Protein AF-A0A0C3HL83-F1 (afdb_monomer_lite)

Organism: Oidiodendron maius (strain Zn) (NCBI:txid913774)

Radius of gyration: 46.89 Å; chains: 1; bounding box: 113×78×142 Å

Secondary structure (DSSP, 8-state):
--------------------------------------------------------------GGGTS-HHHHHHHHHHTTS-----------------------GGGTHHHHGGGS----HHHHHHHHHHHHHHHHHHHHHHHHHHHHHHHHHHT--SHHHHTHHHHHHHHTSGGGGGGS--GGGTS-SS-HHHHHHHHHHHHHHHHHT----HHHHHHHHHHHHHHHHHTT-HHHHHHHHHHHHHHHHHHHHHHHHHHHHHHHHHHHHHHHHHHHHHHHHHHHHHHHHHHHHHHHHHHHHHHHHHHHHTS----------------SSHHHHHHHS-HHHHHHHHHHHHHHHHHHHHHHT--

Foldseek 3Di:
DDDDDDDDDDDDDDDDDDDDDDDDDDDDDDDDDDDDDDDDDDDDDDDDDDDDDDDPPPPPPPVVPLPDPVLVVVVVVVPPPDDDDDDDDDDDDDDDDDDDDDDDPPPVVLLVLQQPFFDDLVLLLSLLVVLQQVLLQLLVVLCVVQPVVVCVVQVPPHSVSCRLVVVLVPCVDPVNVVSQFDLVPDDPPDDSNVLSVLLVVSVVCNVVSDGHTLSSSLVNLVSSLSVCVSSVNPVRNVSSVVSNVSSSVSRVVVVVVVVVVVVVVVVVVVVVVVVVVVVVVVVVVVVVVVVCVVCVVVVVVVVVVVVVVVPDPPDDDDDDDDDDDDPPPVVVVVCVPPVVVVVVVVVVVVVVVVVVVVVVVVD

Sequence (363 aa):
MSSVQEGPTKKDRSHMNPVNGENSKISAAHSGKKRANSRSGNSAGTSADASGASLLGKKEENLDQVVPSVCRKIINTDRRNGTSENQSLVSGTDKHSNEKSTSDPIKDVRCSALSGIRLPSKVQHIILVALQRRLEQAAFEYSQKNAFWNLDKKGWSCAEEVEWNEWLKHVLKPENKHLIPDVSRNIGSLSARDLLKQALDIRHDAVHRYYASGHDVISLMRVARDIFVAFDDSKGALIAHKYIAISLEIAAATERNNEEIYTQQTLAERESKIAIETTCLSIRARLGNRLQSQLEPLLYLTANIESEALLEPVSSPFPQKQSTSSTAQKTAELLIQQPLVALLLAHLVIIIGMLYALQCINT

pLDDT: mean 70.98, std 24.48, range [29.27, 98.19]

Structure (mmCIF, N/CA/C/O backbone):
data_AF-A0A0C3HL83-F1
#
_entry.id   AF-A0A0C3HL83-F1
#
loop_
_atom_site.group_PDB
_atom_site.id
_atom_site.type_symbol
_atom_site.label_atom_id
_atom_site.label_alt_id
_atom_site.label_comp_id
_atom_site.label_asym_id
_atom_site.label_entity_id
_atom_site.label_seq_id
_atom_site.pdbx_PDB_ins_code
_atom_site.Cartn_x
_atom_site.Cartn_y
_atom_site.Cartn_z
_atom_site.occupancy
_atom_site.B_iso_or_equiv
_atom_site.auth_seq_id
_atom_site.auth_comp_id
_atom_site.auth_asym_id
_atom_site.auth_atom_id
_atom_site.pdbx_PDB_model_num
ATOM 1 N N . MET A 1 1 ? 6.396 53.474 52.927 1.00 42.16 1 MET A N 1
ATOM 2 C CA . MET A 1 1 ? 7.252 52.811 51.919 1.00 42.16 1 MET A CA 1
ATOM 3 C C . MET A 1 1 ? 6.539 51.532 51.490 1.00 42.16 1 MET A C 1
ATOM 5 O O . MET A 1 1 ? 6.231 50.754 52.378 1.00 42.16 1 MET A O 1
ATOM 9 N N . SER A 1 2 ? 6.178 51.267 50.235 1.00 39.56 2 SER A N 1
ATOM 10 C CA . SER A 1 2 ? 5.951 52.181 49.108 1.00 39.56 2 SER A CA 1
ATOM 11 C C . SER A 1 2 ? 4.861 51.608 48.191 1.00 39.56 2 SER A C 1
ATOM 13 O O . SER A 1 2 ? 4.888 50.431 47.857 1.00 39.56 2 SER A O 1
ATOM 15 N N . SER A 1 3 ? 3.927 52.493 47.849 1.00 45.69 3 SER A N 1
ATOM 16 C CA . SER A 1 3 ? 3.117 52.648 46.635 1.00 45.69 3 SER A CA 1
ATOM 17 C C . SER A 1 3 ? 2.814 51.497 45.667 1.00 45.69 3 SER A C 1
ATOM 19 O O . SER A 1 3 ? 3.676 50.951 44.987 1.00 45.69 3 SER A O 1
ATOM 21 N N . VAL A 1 4 ? 1.500 51.356 45.480 1.00 52.25 4 VAL A N 1
ATOM 22 C CA . VAL A 1 4 ? 0.765 51.095 44.229 1.00 52.25 4 VAL A CA 1
ATOM 23 C C . VAL A 1 4 ? 1.284 51.900 43.028 1.00 52.25 4 VAL A C 1
ATOM 25 O O . VAL A 1 4 ? 1.578 53.077 43.193 1.00 52.25 4 VAL A O 1
ATOM 28 N N . GLN A 1 5 ? 1.263 51.284 41.839 1.00 44.19 5 GLN A N 1
ATOM 29 C CA . GLN A 1 5 ? 0.953 51.820 40.489 1.00 44.19 5 GLN A CA 1
ATOM 30 C C . GLN A 1 5 ? 1.092 50.632 39.500 1.00 44.19 5 GLN A C 1
ATOM 32 O O . GLN A 1 5 ? 1.834 49.703 39.800 1.00 44.19 5 GLN A O 1
ATOM 37 N N . GLU A 1 6 ? 0.510 50.510 38.306 1.00 43.69 6 GLU A N 1
ATOM 38 C CA . GLU A 1 6 ? -0.636 51.040 37.546 1.00 43.69 6 GLU A CA 1
ATOM 39 C C . GLU A 1 6 ? -0.595 50.265 36.191 1.00 43.69 6 GLU A C 1
ATOM 41 O O . GLU A 1 6 ? 0.443 49.696 35.844 1.00 43.69 6 GLU A O 1
ATOM 46 N N . GLY A 1 7 ? -1.688 50.194 35.412 1.00 35.41 7 GLY A N 1
ATOM 47 C CA . GLY A 1 7 ? -1.627 49.706 34.009 1.00 35.41 7 GLY A CA 1
ATOM 48 C C . GLY A 1 7 ? -1.015 50.752 33.053 1.00 35.41 7 GLY A C 1
ATOM 49 O O . GLY A 1 7 ? -0.623 51.819 33.521 1.00 35.41 7 GLY A O 1
ATOM 50 N N . PRO A 1 8 ? -0.948 50.528 31.719 1.00 55.22 8 PRO A N 1
ATOM 51 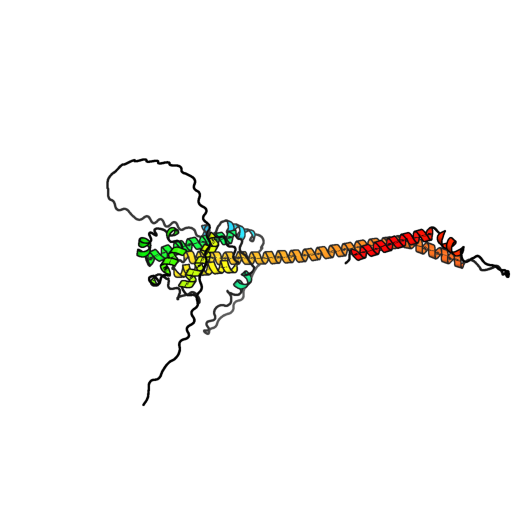C CA . PRO A 1 8 ? -2.130 50.285 30.868 1.00 55.22 8 PRO A CA 1
ATOM 52 C C . PRO A 1 8 ? -1.860 49.155 29.817 1.00 55.22 8 PRO A C 1
ATOM 54 O O . PRO A 1 8 ? -0.976 48.340 30.040 1.00 55.22 8 PRO A O 1
ATOM 57 N N . THR A 1 9 ? -2.556 48.930 28.686 1.00 45.50 9 THR A N 1
ATOM 58 C CA . THR A 1 9 ? -3.560 49.699 27.909 1.00 45.50 9 THR A CA 1
ATOM 59 C C . THR A 1 9 ? -4.485 48.761 27.108 1.00 45.50 9 THR A C 1
ATOM 61 O O . THR A 1 9 ? -4.123 47.626 26.814 1.00 45.50 9 THR A O 1
ATOM 64 N N . LYS A 1 10 ? -5.651 49.258 26.670 1.00 40.75 10 LYS A N 1
ATOM 65 C CA . LYS A 1 10 ? -6.485 48.647 25.614 1.00 40.75 10 LYS A CA 1
ATOM 66 C C . LYS A 1 10 ? -5.857 48.813 24.222 1.00 40.75 10 LYS A C 1
ATOM 68 O O . LYS A 1 10 ? -5.188 49.814 23.972 1.00 40.75 10 LYS A O 1
ATOM 73 N N . LYS A 1 11 ? -6.234 47.951 23.270 1.00 52.09 11 LYS A N 1
ATOM 74 C CA . LYS A 1 11 ? -6.353 48.370 21.863 1.00 52.09 11 LYS A CA 1
ATOM 75 C C . LYS A 1 11 ? -7.548 47.712 21.179 1.00 52.09 11 LYS A C 1
ATOM 77 O O . LYS A 1 11 ? -7.472 46.585 20.700 1.00 52.09 11 LYS A O 1
ATOM 82 N N . ASP A 1 12 ? -8.645 48.456 21.129 1.00 41.91 12 ASP A N 1
ATOM 83 C CA . ASP A 1 12 ? -9.804 48.142 20.306 1.00 41.91 12 ASP A CA 1
ATOM 84 C C . ASP A 1 12 ? -9.446 48.207 18.811 1.00 41.91 12 ASP A C 1
ATOM 86 O O . ASP A 1 12 ? -8.783 49.150 18.365 1.00 41.91 12 ASP A O 1
ATOM 90 N N . ARG A 1 13 ? -9.967 47.270 18.009 1.00 47.38 13 ARG A N 1
ATOM 91 C CA . ARG A 1 13 ? -10.380 47.595 16.635 1.00 47.38 13 ARG A CA 1
ATOM 92 C C . ARG A 1 13 ? -11.505 46.687 16.146 1.00 47.38 13 ARG A C 1
ATOM 94 O O . ARG A 1 13 ? -11.290 45.574 15.680 1.00 47.38 13 ARG A O 1
ATOM 101 N N . SER A 1 14 ? -12.718 47.210 16.252 1.00 46.41 14 SER A N 1
ATOM 102 C CA . SER A 1 14 ? -13.891 46.750 15.516 1.00 46.41 14 SER A CA 1
ATOM 103 C C . SER A 1 14 ? -13.788 47.121 14.030 1.00 46.41 14 SER A C 1
ATOM 105 O O . SER A 1 14 ? -13.168 48.133 13.708 1.00 46.41 14 SER A O 1
ATOM 107 N N . HIS A 1 15 ? -14.418 46.318 13.165 1.00 46.19 15 HIS A N 1
ATOM 108 C CA . HIS A 1 15 ? -15.152 46.637 11.915 1.00 46.19 15 HIS A CA 1
ATOM 109 C C . HIS A 1 15 ? -15.414 45.276 11.227 1.00 46.19 15 HIS A C 1
ATOM 111 O O . HIS A 1 15 ? -14.469 44.585 10.871 1.00 46.19 15 HIS A O 1
ATOM 117 N N . MET A 1 16 ? -16.620 44.698 11.239 1.00 37.19 16 MET A N 1
ATOM 118 C CA . MET A 1 16 ? -17.822 45.084 10.475 1.00 37.19 16 MET A CA 1
ATOM 119 C C . MET A 1 16 ? -17.596 45.213 8.961 1.00 37.19 16 MET A C 1
ATOM 121 O O . MET A 1 16 ? -17.112 46.239 8.497 1.00 37.19 16 MET A O 1
ATOM 125 N N . ASN A 1 17 ? -18.052 44.207 8.203 1.00 37.59 17 ASN A N 1
ATOM 126 C CA . ASN A 1 17 ? -19.237 44.369 7.346 1.00 37.59 17 ASN A CA 1
ATOM 127 C C . ASN A 1 17 ? -19.877 43.006 6.962 1.00 37.59 17 ASN A C 1
ATOM 129 O O . ASN A 1 17 ? -19.142 42.043 6.748 1.00 37.59 17 ASN A O 1
ATOM 133 N N . PRO A 1 18 ? -21.224 42.904 6.900 1.00 58.91 18 PRO A N 1
ATOM 134 C CA . PRO A 1 18 ? -21.975 41.769 6.339 1.00 58.91 18 PRO A CA 1
ATOM 135 C C . PRO A 1 18 ? -22.450 42.081 4.893 1.00 58.91 18 PRO A C 1
ATOM 137 O O . PRO A 1 18 ? -21.844 42.937 4.256 1.00 58.91 18 PRO A O 1
ATOM 140 N N . VAL A 1 19 ? -23.572 41.476 4.437 1.00 41.06 19 VAL A N 1
ATOM 141 C CA . VAL A 1 19 ? -24.291 41.716 3.144 1.00 41.06 19 VAL A CA 1
ATOM 142 C C . VAL A 1 19 ? -23.609 41.031 1.940 1.00 41.06 19 VAL A C 1
ATOM 144 O O . VAL A 1 19 ? -22.406 41.171 1.781 1.00 41.06 19 VAL A O 1
ATOM 147 N N . ASN A 1 20 ? -24.233 40.283 1.016 1.00 36.44 20 ASN A N 1
ATOM 148 C CA . ASN A 1 20 ? -25.549 39.627 0.819 1.00 36.44 20 ASN A CA 1
ATOM 149 C C . ASN A 1 20 ? -25.242 38.322 0.015 1.00 36.44 20 ASN A C 1
ATOM 151 O O . ASN A 1 20 ? -24.159 38.203 -0.542 1.00 36.44 20 ASN A O 1
ATOM 155 N N . GLY A 1 21 ? -26.064 37.277 -0.108 1.00 34.25 21 GLY A N 1
ATOM 156 C CA . GLY A 1 21 ? -27.520 37.203 -0.044 1.00 34.25 21 GLY A CA 1
ATOM 157 C C . GLY A 1 21 ? -28.099 37.113 -1.461 1.00 34.25 21 GLY A C 1
ATOM 158 O O . GLY A 1 21 ? -28.474 38.140 -2.013 1.00 34.25 21 GLY A O 1
ATOM 159 N N . GLU A 1 22 ? -28.209 35.908 -2.036 1.00 41.94 22 GLU A N 1
ATOM 160 C CA . GLU A 1 22 ? -28.993 35.707 -3.262 1.00 41.94 22 GLU A CA 1
ATOM 161 C C . GLU A 1 22 ? -29.736 34.363 -3.275 1.00 41.94 22 GLU A C 1
ATOM 163 O O . GLU A 1 22 ? -29.276 33.350 -2.747 1.00 41.94 22 GLU A O 1
ATOM 168 N N . ASN A 1 23 ? -30.955 34.398 -3.812 1.00 35.53 23 ASN A N 1
ATOM 169 C CA . ASN A 1 23 ? -31.926 33.310 -3.758 1.00 35.53 23 ASN A CA 1
ATOM 170 C C . ASN A 1 23 ? -31.786 32.386 -4.970 1.00 35.53 23 ASN A C 1
ATOM 172 O O . ASN A 1 23 ? -31.601 32.867 -6.083 1.00 35.53 23 ASN A O 1
ATOM 176 N N . SER A 1 24 ? -32.135 31.108 -4.811 1.00 42.06 24 SER A N 1
ATOM 177 C CA . SER A 1 24 ? -32.900 30.448 -5.874 1.00 42.06 24 SER A CA 1
ATOM 178 C C . SER A 1 24 ? -33.915 29.456 -5.316 1.00 42.06 24 SER A C 1
ATOM 180 O O . SER A 1 24 ? -33.576 28.422 -4.742 1.00 42.06 24 SER A O 1
ATOM 182 N N . LYS A 1 25 ? -35.195 29.803 -5.482 1.00 37.09 25 LYS A N 1
ATOM 183 C CA . LYS A 1 25 ? -36.325 28.889 -5.314 1.00 37.09 25 LYS A CA 1
ATOM 184 C C . LYS A 1 25 ? -36.474 28.089 -6.604 1.00 37.09 25 LYS A C 1
ATOM 186 O O . LYS A 1 25 ? -36.698 28.696 -7.647 1.00 37.09 25 LYS A O 1
ATOM 191 N N . ILE A 1 26 ? -36.519 26.763 -6.521 1.00 42.34 26 ILE A N 1
ATOM 192 C CA . ILE A 1 26 ? -37.246 25.959 -7.510 1.00 42.34 26 ILE A CA 1
ATOM 193 C C . ILE A 1 26 ? -38.198 25.031 -6.761 1.00 42.34 26 ILE A C 1
ATOM 195 O O . ILE A 1 26 ? -37.794 24.246 -5.907 1.00 42.34 26 ILE A O 1
ATOM 199 N N . SER A 1 27 ? -39.484 25.163 -7.076 1.00 40.06 27 SER A N 1
ATOM 200 C CA . SER A 1 27 ? -40.586 24.446 -6.440 1.00 40.06 27 SER A CA 1
ATOM 201 C C . SER A 1 27 ? -41.554 23.913 -7.497 1.00 40.06 27 SER A C 1
ATOM 203 O O . SER A 1 27 ? -42.287 24.696 -8.095 1.00 40.06 27 SER A O 1
ATOM 205 N N . ALA A 1 28 ? -41.581 22.593 -7.682 1.00 34.72 28 ALA A N 1
ATOM 206 C CA . ALA A 1 28 ? -42.691 21.808 -8.240 1.00 34.72 28 ALA A CA 1
ATOM 207 C C . ALA A 1 28 ? -42.384 20.327 -7.921 1.00 34.72 28 ALA A C 1
ATOM 209 O O . ALA A 1 28 ? -41.332 19.834 -8.306 1.00 34.72 28 ALA A O 1
ATOM 210 N N . ALA A 1 29 ? -43.100 19.612 -7.050 1.00 37.56 29 ALA A N 1
ATOM 211 C CA . ALA A 1 29 ? -44.516 19.232 -7.095 1.00 37.56 29 ALA A CA 1
ATOM 212 C C . ALA A 1 29 ? -44.850 18.245 -8.232 1.00 37.56 29 ALA A C 1
ATOM 214 O O . ALA A 1 29 ? -45.019 18.670 -9.366 1.00 37.56 29 ALA A O 1
ATOM 215 N N . HIS A 1 30 ? -45.004 16.957 -7.885 1.00 37.78 30 HIS A N 1
ATOM 216 C CA . HIS A 1 30 ? -45.953 15.964 -8.435 1.00 37.78 30 HIS A CA 1
ATOM 217 C C . HIS A 1 30 ? -45.980 14.772 -7.446 1.00 37.78 30 HIS A C 1
ATOM 219 O O . HIS A 1 30 ? -44.962 14.147 -7.184 1.00 37.78 30 HIS A O 1
ATOM 225 N N . SER A 1 31 ? -47.042 14.599 -6.657 1.00 36.12 31 SER A N 1
ATOM 226 C CA . SER A 1 31 ? -48.268 13.851 -6.996 1.00 36.12 31 SER A CA 1
ATOM 227 C C . SER A 1 31 ? -48.170 12.322 -6.809 1.00 36.12 31 SER A C 1
ATOM 229 O O . SER A 1 31 ? -48.039 11.554 -7.753 1.00 36.12 31 SER A O 1
ATOM 231 N N . GLY A 1 32 ? -48.275 11.906 -5.541 1.00 33.50 32 GLY A N 1
ATOM 232 C CA . GLY A 1 32 ? -49.200 10.874 -5.051 1.00 33.50 32 GLY A CA 1
ATOM 233 C C . GLY A 1 32 ? -49.249 9.461 -5.658 1.00 33.50 32 GLY A C 1
ATOM 234 O O . GLY A 1 32 ? -49.700 9.253 -6.782 1.00 33.50 32 GLY A O 1
ATOM 235 N N . LYS A 1 33 ? -49.122 8.454 -4.777 1.00 45.34 33 LYS A N 1
ATOM 236 C CA . LYS A 1 33 ? -50.095 7.346 -4.759 1.00 45.34 33 LYS A CA 1
ATOM 237 C C . LYS A 1 33 ? -50.271 6.713 -3.377 1.00 45.34 33 LYS A C 1
ATOM 239 O O . LYS A 1 33 ? -49.320 6.274 -2.743 1.00 45.34 33 LYS A O 1
ATOM 244 N N . LYS A 1 34 ? -51.531 6.645 -2.938 1.00 40.06 34 LYS A N 1
ATOM 245 C CA . LYS A 1 34 ? -51.975 5.869 -1.773 1.00 40.06 34 LYS A CA 1
ATOM 246 C C . LYS A 1 34 ? -51.766 4.374 -2.031 1.00 40.06 34 LYS A C 1
ATOM 248 O O . LYS A 1 34 ? -52.165 3.892 -3.091 1.00 40.06 34 LYS A O 1
ATOM 253 N N . ARG A 1 35 ? -51.361 3.622 -1.007 1.00 39.66 35 ARG A N 1
ATOM 254 C CA . ARG A 1 35 ? -51.945 2.297 -0.745 1.00 39.66 35 ARG A CA 1
ATOM 255 C C . ARG A 1 35 ? -51.838 1.949 0.736 1.00 39.66 35 ARG A C 1
ATOM 257 O O . ARG A 1 35 ? -50.749 1.771 1.260 1.00 39.66 35 ARG A O 1
ATOM 264 N N . ALA A 1 36 ? -52.991 1.870 1.392 1.00 38.66 36 ALA A N 1
ATOM 265 C CA . ALA A 1 36 ? -53.102 1.209 2.681 1.00 38.66 36 ALA A CA 1
ATOM 266 C C . ALA A 1 36 ? -53.040 -0.309 2.467 1.00 38.66 36 ALA A C 1
ATOM 268 O O . ALA A 1 36 ? -53.536 -0.801 1.451 1.00 38.66 36 ALA A O 1
ATOM 269 N N . ASN A 1 37 ? -52.513 -1.043 3.444 1.00 40.84 37 ASN A N 1
ATOM 270 C CA . ASN A 1 37 ? -52.940 -2.419 3.659 1.00 40.84 37 ASN A CA 1
ATOM 271 C C . ASN A 1 37 ? -52.937 -2.727 5.156 1.00 40.84 37 ASN A C 1
ATOM 273 O O . ASN A 1 37 ? -51.893 -2.954 5.763 1.00 40.84 37 ASN A O 1
ATOM 277 N N . SER A 1 38 ? -54.121 -2.687 5.752 1.00 38.16 38 SER A N 1
ATOM 278 C CA . SER A 1 38 ? -54.371 -3.171 7.100 1.00 38.16 38 SER A CA 1
ATOM 279 C C . SER A 1 38 ? -54.528 -4.690 7.069 1.00 38.16 38 SER A C 1
ATOM 281 O O . SER A 1 38 ? -55.322 -5.220 6.293 1.00 38.16 38 SER A O 1
ATOM 283 N N . ARG A 1 39 ? -53.855 -5.408 7.974 1.00 37.94 39 ARG A N 1
ATOM 284 C CA . ARG A 1 39 ? -54.341 -6.728 8.386 1.00 37.94 39 ARG A CA 1
ATOM 285 C C . ARG A 1 39 ? -54.134 -6.945 9.880 1.00 37.94 39 ARG A C 1
ATOM 287 O O . ARG A 1 39 ? -53.018 -7.099 10.355 1.00 37.94 39 ARG A O 1
ATOM 294 N N . SER A 1 40 ? -55.259 -6.916 10.586 1.00 40.03 40 SER A N 1
ATOM 295 C CA . SER A 1 40 ? -55.408 -7.367 11.968 1.00 40.03 40 SER A CA 1
ATOM 296 C C . SER A 1 40 ? -55.352 -8.901 12.033 1.00 40.03 40 SER A C 1
ATOM 298 O O . SER A 1 40 ? -55.702 -9.574 11.059 1.00 40.03 40 SER A O 1
ATOM 300 N N . GLY A 1 41 ? -54.925 -9.439 13.177 1.00 37.19 41 GLY A N 1
ATOM 301 C CA . GLY A 1 41 ? -54.851 -10.874 13.451 1.00 37.19 41 GLY A CA 1
ATOM 302 C C . GLY A 1 41 ? -54.408 -11.146 14.889 1.00 37.19 41 GLY A C 1
ATOM 303 O O . GLY A 1 41 ? -53.227 -11.355 15.138 1.00 37.19 41 GLY A O 1
ATOM 304 N N . ASN A 1 42 ? -55.354 -11.107 15.830 1.00 38.62 42 ASN A N 1
ATOM 305 C CA . ASN A 1 42 ? -55.123 -11.415 17.246 1.00 38.62 42 ASN A CA 1
ATOM 306 C C . ASN A 1 42 ? -54.816 -12.905 17.477 1.00 38.62 42 ASN A C 1
ATOM 308 O O . ASN A 1 42 ? -55.491 -13.749 16.891 1.00 38.62 42 ASN A O 1
ATOM 312 N N . SER A 1 43 ? -54.009 -13.212 18.495 1.00 36.22 43 SER A N 1
ATOM 313 C CA . SER A 1 43 ? -54.402 -14.168 19.547 1.00 36.22 43 SER A CA 1
ATOM 314 C C . SER A 1 43 ? -53.528 -14.018 20.801 1.00 36.22 43 SER A C 1
ATOM 316 O O . SER A 1 43 ? -52.318 -13.836 20.719 1.00 36.22 43 SER A O 1
ATOM 318 N N . ALA A 1 44 ? -54.161 -14.067 21.974 1.00 39.25 44 ALA A N 1
ATOM 319 C CA . ALA A 1 44 ? -53.487 -14.157 23.270 1.00 39.25 44 ALA A CA 1
ATOM 320 C C . ALA A 1 44 ? -53.313 -15.632 23.676 1.00 39.25 44 ALA A C 1
ATOM 322 O O . ALA A 1 44 ? -54.091 -16.476 23.230 1.00 39.25 44 ALA A O 1
ATOM 323 N N . GLY A 1 45 ? -52.352 -15.944 24.554 1.00 31.72 45 GLY A N 1
ATOM 324 C CA . GLY A 1 45 ? -52.177 -17.317 25.041 1.00 31.72 45 GLY A CA 1
ATOM 325 C C . GLY A 1 45 ? -51.043 -17.534 26.047 1.00 31.72 45 GLY A C 1
ATOM 326 O O . GLY A 1 45 ? -49.942 -17.887 25.652 1.00 31.72 45 GLY A O 1
ATOM 327 N N . THR A 1 46 ? -51.383 -17.410 27.334 1.00 35.69 46 THR A N 1
ATOM 328 C CA . THR A 1 46 ? -50.848 -18.170 28.492 1.00 35.69 46 THR A CA 1
ATOM 329 C C . THR A 1 46 ? -49.346 -18.200 28.837 1.00 35.69 46 THR A C 1
ATOM 331 O O . THR A 1 46 ? -48.483 -18.636 28.087 1.00 35.69 46 THR A O 1
ATOM 334 N N . SER A 1 47 ? -49.113 -17.873 30.109 1.00 39.03 47 SER A N 1
ATOM 335 C CA . SER A 1 47 ? -47.963 -18.171 30.971 1.00 39.03 47 SER A CA 1
ATOM 336 C C . SER A 1 47 ? -47.538 -19.645 31.055 1.00 39.03 47 SER A C 1
ATOM 338 O O . SER A 1 47 ? -48.408 -20.513 31.126 1.00 39.03 47 SER A O 1
ATOM 340 N N . ALA A 1 48 ? -46.239 -19.886 31.277 1.00 35.84 48 ALA A N 1
ATOM 341 C CA . ALA A 1 48 ? -45.728 -20.847 32.269 1.00 35.84 48 ALA A CA 1
ATOM 342 C C . ALA A 1 48 ? -44.233 -20.596 32.566 1.00 35.84 48 ALA A C 1
ATOM 344 O O . ALA A 1 48 ? -43.490 -20.150 31.691 1.00 35.84 48 ALA A O 1
ATOM 345 N N . ASP A 1 49 ? -43.808 -20.884 33.795 1.00 35.47 49 ASP A N 1
ATOM 346 C CA . ASP A 1 49 ? -42.421 -20.796 34.268 1.00 35.47 49 ASP A CA 1
ATOM 347 C C . ASP A 1 49 ? -41.515 -21.904 33.699 1.00 35.47 49 ASP A C 1
ATOM 349 O O . ASP A 1 49 ? -41.992 -23.009 33.445 1.00 35.47 49 ASP A O 1
ATOM 353 N N . ALA A 1 50 ? -40.198 -21.652 33.618 1.00 35.34 50 ALA A N 1
ATOM 354 C CA . ALA A 1 50 ? -39.162 -22.550 34.167 1.00 35.34 50 ALA A CA 1
ATOM 355 C C . ALA A 1 50 ? -37.724 -22.042 33.928 1.00 35.34 50 ALA A C 1
ATOM 357 O O . ALA A 1 50 ? -37.355 -21.603 32.840 1.00 35.34 50 ALA A O 1
ATOM 358 N N . SER A 1 51 ? -36.879 -22.202 34.949 1.00 37.75 51 SER A N 1
ATOM 359 C CA . SER A 1 51 ? -35.415 -22.099 34.880 1.00 37.75 51 SER A CA 1
ATOM 360 C C . SER A 1 51 ? -34.794 -23.132 33.928 1.00 37.75 51 SER A C 1
ATOM 362 O O . SER A 1 51 ? -35.238 -24.278 33.904 1.00 37.75 51 SER A O 1
ATOM 364 N N . GLY A 1 52 ? -33.688 -22.803 33.243 1.00 29.47 52 GLY A N 1
ATOM 365 C CA . GLY A 1 52 ? -32.979 -23.808 32.434 1.00 29.47 52 GLY A CA 1
ATOM 366 C C . GLY A 1 52 ? -31.675 -23.369 31.759 1.00 29.47 52 GLY A C 1
ATOM 367 O O . GLY A 1 52 ? -31.687 -22.944 30.616 1.00 29.47 52 GLY A O 1
ATOM 368 N N . ALA A 1 53 ? -30.557 -23.549 32.468 1.00 30.86 53 ALA A N 1
ATOM 369 C CA . ALA A 1 53 ? -29.211 -23.849 31.955 1.00 30.86 53 ALA A CA 1
ATOM 370 C C . ALA A 1 53 ? -28.688 -23.185 30.650 1.00 30.86 53 ALA A C 1
ATOM 372 O O . ALA A 1 53 ? -28.941 -23.625 29.533 1.00 30.86 53 ALA A O 1
ATOM 373 N N . SER A 1 54 ? -27.757 -22.247 30.853 1.00 42.03 54 SER A N 1
ATOM 374 C CA . SER A 1 54 ? -26.419 -22.207 30.229 1.0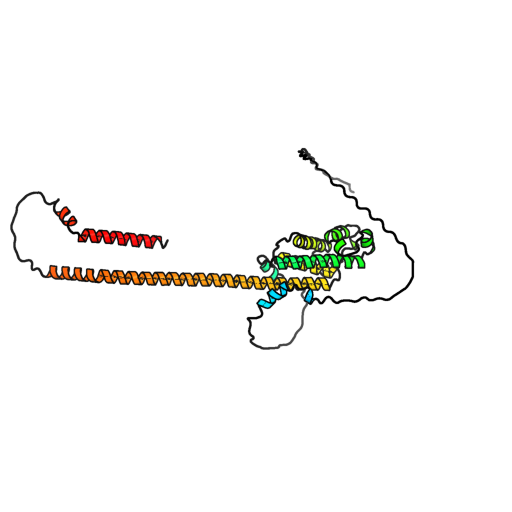0 42.03 54 SER A CA 1
ATOM 375 C C . SER A 1 54 ? -26.138 -23.179 29.065 1.00 42.03 54 SER A C 1
ATOM 377 O O . SER A 1 54 ? -25.936 -24.375 29.276 1.00 42.03 54 SER A O 1
ATOM 379 N N . LEU A 1 55 ? -25.959 -22.631 27.859 1.00 31.83 55 LEU A N 1
ATOM 380 C CA . LEU A 1 55 ? -25.268 -23.308 26.756 1.00 31.83 55 LEU A CA 1
ATOM 381 C C . LEU A 1 55 ? -24.481 -22.296 25.908 1.00 31.83 55 LEU A C 1
ATOM 383 O O . LEU A 1 55 ? -24.746 -22.051 24.732 1.00 31.83 55 LEU A O 1
ATOM 387 N N . LEU A 1 56 ? -23.474 -21.693 26.551 1.00 32.72 56 LEU A N 1
ATOM 388 C CA . LEU A 1 56 ? -22.453 -20.851 25.921 1.00 32.72 56 LEU A CA 1
ATOM 389 C C . LEU A 1 56 ? -21.533 -21.707 25.031 1.00 32.72 56 LEU A C 1
ATOM 391 O O . LEU A 1 56 ? -20.389 -22.015 25.371 1.00 32.72 56 LEU A O 1
ATOM 395 N N . GLY A 1 57 ? -22.048 -22.095 23.865 1.00 30.52 57 GLY A N 1
ATOM 396 C CA . GLY A 1 57 ? -21.279 -22.725 22.799 1.00 30.52 57 GLY A CA 1
ATOM 397 C C . GLY A 1 57 ? -20.275 -21.740 22.206 1.00 30.52 57 GLY A C 1
ATOM 398 O O . GLY A 1 57 ? -20.543 -21.131 21.171 1.00 30.52 57 GLY A O 1
ATOM 399 N N . LYS A 1 58 ? -19.113 -21.587 22.855 1.00 38.41 58 LYS A N 1
ATOM 400 C CA . LYS A 1 58 ? -17.957 -20.861 22.311 1.00 38.41 58 LYS A CA 1
ATOM 401 C C . LYS A 1 58 ? -17.465 -21.571 21.052 1.00 38.41 58 LYS A C 1
ATOM 403 O O . LYS A 1 58 ? -16.588 -22.428 21.100 1.00 38.41 58 LYS A O 1
ATOM 408 N N . LYS A 1 59 ? -18.037 -21.201 19.911 1.00 35.06 59 LYS A N 1
ATOM 409 C CA . LYS A 1 59 ? -17.498 -21.550 18.604 1.00 35.06 59 LYS A CA 1
ATOM 410 C C . LYS A 1 59 ? -16.261 -20.681 18.403 1.00 35.06 59 LYS A C 1
ATOM 412 O O . LYS A 1 59 ? -16.381 -19.512 18.045 1.00 35.06 59 LYS A O 1
ATOM 417 N N . GLU A 1 60 ? -15.086 -21.224 18.710 1.00 35.38 60 GLU A N 1
ATOM 418 C CA . GLU A 1 60 ? -13.827 -20.561 18.384 1.00 35.38 60 GLU A CA 1
ATOM 419 C C . GLU A 1 60 ? -13.775 -20.349 16.870 1.00 35.38 60 GLU A C 1
ATOM 421 O O . GLU A 1 60 ? -13.620 -21.288 16.086 1.00 35.38 60 GLU A O 1
ATOM 426 N N . GLU A 1 61 ? -13.959 -19.099 16.448 1.00 41.84 61 GLU A N 1
ATOM 427 C CA . GLU A 1 61 ? -13.715 -18.692 15.073 1.00 41.84 61 GLU A CA 1
ATOM 428 C C . GLU A 1 61 ? -12.241 -18.927 14.769 1.00 41.84 61 GLU A C 1
ATOM 430 O O . GLU A 1 61 ? -11.373 -18.153 15.184 1.00 41.84 61 GLU A O 1
ATOM 435 N N . ASN A 1 62 ? -11.966 -20.017 14.056 1.00 38.06 62 ASN A N 1
ATOM 436 C CA . ASN A 1 62 ? -10.620 -20.369 13.655 1.00 38.06 62 ASN A CA 1
ATOM 437 C C . ASN A 1 62 ? -10.007 -19.185 12.887 1.00 38.06 62 ASN A C 1
ATOM 439 O O . ASN A 1 62 ? -10.483 -18.796 11.816 1.00 38.06 62 ASN A O 1
ATOM 443 N N . LEU A 1 63 ? -8.952 -18.604 13.463 1.00 42.28 63 LEU A N 1
ATOM 444 C CA . LEU A 1 63 ? -8.351 -17.350 13.011 1.00 42.28 63 LEU A CA 1
ATOM 445 C C . LEU A 1 63 ? -7.764 -17.462 11.587 1.00 42.28 63 LEU A C 1
ATOM 447 O O . LEU A 1 63 ? -7.575 -16.445 10.916 1.00 42.28 63 LEU A O 1
ATOM 451 N N . ASP A 1 64 ? -7.561 -18.688 11.092 1.00 40.28 64 ASP A N 1
ATOM 452 C CA . ASP A 1 64 ? -7.152 -18.988 9.718 1.00 40.28 64 ASP A CA 1
ATOM 453 C C . ASP A 1 64 ? -8.296 -18.890 8.692 1.00 40.28 64 ASP A C 1
ATOM 455 O O . ASP A 1 64 ? -8.048 -19.023 7.493 1.00 40.28 64 ASP A O 1
ATOM 459 N N . GLN A 1 65 ? -9.542 -18.626 9.102 1.00 49.81 65 GLN A N 1
ATOM 460 C CA . GLN A 1 65 ? -10.634 -18.254 8.186 1.00 49.81 65 GLN A CA 1
ATOM 461 C C . GLN A 1 65 ? -10.716 -16.739 7.939 1.00 49.81 65 GLN A C 1
ATOM 463 O O . GLN A 1 65 ? -11.218 -16.321 6.897 1.00 49.81 65 GLN A O 1
ATOM 468 N N . VAL A 1 66 ? -10.182 -15.913 8.847 1.00 46.56 66 VAL A N 1
ATOM 469 C CA . VAL A 1 66 ? -10.303 -14.440 8.791 1.00 46.56 66 VAL A CA 1
ATOM 470 C C . VAL A 1 66 ? -9.337 -13.809 7.777 1.00 46.56 66 VAL A C 1
ATOM 472 O O . VAL A 1 66 ? -9.594 -12.718 7.271 1.00 46.56 66 VAL A O 1
ATOM 475 N N . VAL A 1 67 ? -8.248 -14.499 7.409 1.00 44.06 67 VAL A N 1
ATOM 476 C CA . VAL A 1 67 ? -7.406 -14.095 6.270 1.00 44.06 67 VAL A CA 1
ATOM 477 C C . VAL A 1 67 ? -8.104 -14.512 4.966 1.00 44.06 67 VAL A C 1
ATOM 479 O O . VAL A 1 67 ? -8.195 -15.721 4.697 1.00 44.06 67 VAL A O 1
ATOM 482 N N . PRO A 1 68 ? -8.556 -13.557 4.122 1.00 46.84 68 PRO A N 1
ATOM 483 C CA . PRO A 1 68 ? -9.292 -13.870 2.904 1.00 46.84 68 PRO A CA 1
ATOM 484 C C . PRO A 1 68 ? -8.513 -14.840 2.014 1.00 46.84 68 PRO A C 1
ATOM 486 O O . PRO A 1 68 ? -7.300 -14.699 1.837 1.00 46.84 68 PRO A O 1
ATOM 489 N N . SER A 1 69 ? -9.218 -15.781 1.376 1.00 46.69 69 SER A N 1
ATOM 490 C CA . SER A 1 69 ? -8.636 -16.706 0.384 1.00 46.69 69 SER A CA 1
ATOM 491 C C . SER A 1 69 ? -7.807 -15.973 -0.690 1.00 46.69 69 SER A C 1
ATOM 493 O O . SER A 1 69 ? -6.786 -16.481 -1.150 1.00 46.69 69 SER A O 1
ATOM 495 N N . VAL A 1 70 ? -8.201 -14.735 -1.014 1.00 42.72 70 VAL A N 1
ATOM 496 C CA . VAL A 1 70 ? -7.501 -13.813 -1.922 1.00 42.72 70 VAL A CA 1
ATOM 497 C C . VAL A 1 70 ? -6.051 -13.549 -1.492 1.00 42.72 70 VAL A C 1
ATOM 499 O O . VAL A 1 70 ? -5.155 -13.693 -2.318 1.00 42.72 70 VAL A O 1
ATOM 502 N N . CYS A 1 71 ? -5.786 -13.242 -0.217 1.00 38.59 71 CYS A N 1
ATOM 503 C CA . CYS A 1 71 ? -4.422 -12.980 0.262 1.00 38.59 71 CYS A CA 1
ATOM 504 C C . CYS A 1 71 ? -3.562 -14.254 0.233 1.00 38.59 71 CYS A C 1
ATOM 506 O O . CYS A 1 71 ? -2.403 -14.214 -0.171 1.00 38.59 71 CYS A O 1
ATOM 508 N N . ARG A 1 72 ? -4.151 -15.413 0.566 1.00 46.25 72 ARG A N 1
ATOM 509 C CA . ARG A 1 72 ? -3.467 -16.718 0.483 1.00 46.25 72 ARG A CA 1
ATOM 510 C C . ARG A 1 72 ? -3.059 -17.089 -0.944 1.00 46.25 72 ARG A C 1
ATOM 512 O O . ARG A 1 72 ? -2.015 -17.705 -1.127 1.00 46.25 72 ARG A O 1
ATOM 519 N N . LYS A 1 73 ? -3.855 -16.717 -1.955 1.00 44.88 73 LYS A N 1
ATOM 520 C CA . LYS A 1 73 ? -3.504 -16.950 -3.366 1.00 44.88 73 LYS A CA 1
ATOM 521 C C . LYS A 1 73 ? -2.310 -16.111 -3.824 1.00 44.88 73 LYS A C 1
ATOM 523 O O . LYS A 1 73 ? -1.506 -16.638 -4.576 1.00 44.88 73 LYS A O 1
ATOM 528 N N . ILE A 1 74 ? -2.182 -14.871 -3.344 1.00 44.56 74 ILE A N 1
ATOM 529 C CA . ILE A 1 74 ? -1.057 -13.975 -3.671 1.00 44.56 74 ILE A CA 1
ATOM 530 C C . ILE A 1 74 ? 0.253 -14.488 -3.046 1.00 44.56 74 ILE A C 1
ATOM 532 O O . ILE A 1 74 ? 1.279 -14.526 -3.716 1.00 44.56 74 ILE A O 1
ATOM 536 N N . ILE A 1 75 ? 0.210 -14.955 -1.793 1.00 43.12 75 ILE A N 1
ATOM 537 C CA . ILE A 1 75 ? 1.393 -15.476 -1.079 1.00 43.12 75 ILE A CA 1
ATOM 538 C C . ILE A 1 75 ? 1.864 -16.827 -1.658 1.00 43.12 75 ILE A C 1
ATOM 540 O O . ILE A 1 75 ? 3.059 -17.089 -1.769 1.00 43.12 75 ILE A O 1
ATOM 544 N N . ASN A 1 76 ? 0.938 -17.705 -2.061 1.00 39.53 76 ASN A N 1
ATOM 545 C CA . ASN A 1 76 ? 1.287 -19.059 -2.509 1.00 39.53 76 ASN A CA 1
ATOM 546 C C . ASN A 1 76 ? 1.829 -19.149 -3.947 1.00 39.53 76 ASN A C 1
ATOM 548 O O . ASN A 1 76 ? 2.358 -20.199 -4.312 1.00 39.53 76 ASN A O 1
ATOM 552 N N . THR A 1 77 ? 1.703 -18.101 -4.768 1.00 46.66 77 THR A N 1
ATOM 553 C CA . THR A 1 77 ? 2.271 -18.085 -6.129 1.00 46.66 77 THR A CA 1
ATOM 554 C C . THR A 1 77 ? 3.790 -17.907 -6.154 1.00 46.66 77 THR A C 1
ATOM 556 O O . THR A 1 77 ? 4.422 -18.440 -7.059 1.00 46.66 77 THR A O 1
ATOM 559 N N . ASP A 1 78 ? 4.381 -17.254 -5.147 1.00 41.78 78 ASP A N 1
ATOM 560 C CA . ASP A 1 78 ? 5.828 -16.959 -5.092 1.00 41.78 78 ASP A CA 1
ATOM 561 C C . ASP A 1 78 ? 6.657 -18.161 -4.574 1.00 41.78 78 ASP A C 1
ATOM 563 O O . ASP A 1 78 ? 7.846 -18.306 -4.841 1.00 41.78 78 ASP A O 1
ATOM 567 N N . ARG A 1 79 ? 6.024 -19.096 -3.848 1.00 37.78 79 ARG A N 1
ATOM 568 C CA . ARG A 1 79 ? 6.719 -20.139 -3.063 1.00 37.78 79 ARG A CA 1
ATOM 569 C C . ARG A 1 79 ? 7.093 -21.421 -3.831 1.00 37.78 79 ARG A C 1
ATOM 571 O O . ARG A 1 79 ? 7.453 -22.413 -3.202 1.00 37.78 79 ARG A O 1
ATOM 578 N N . ARG A 1 80 ? 6.974 -21.458 -5.165 1.00 41.03 80 ARG A N 1
ATOM 579 C CA . ARG A 1 80 ? 7.325 -22.653 -5.974 1.00 41.03 80 ARG A CA 1
ATOM 580 C C . ARG A 1 80 ? 8.705 -22.613 -6.631 1.00 41.03 80 ARG A C 1
ATOM 582 O O . ARG A 1 80 ? 9.177 -23.672 -7.031 1.00 41.03 80 ARG A O 1
ATOM 589 N N . ASN A 1 81 ? 9.361 -21.455 -6.682 1.00 38.78 81 ASN A N 1
ATOM 590 C CA . ASN A 1 81 ? 10.680 -21.297 -7.297 1.00 38.78 81 ASN A CA 1
ATOM 591 C C . ASN A 1 81 ? 11.708 -20.900 -6.224 1.00 38.78 81 ASN A C 1
ATOM 593 O O . ASN A 1 81 ? 11.917 -19.721 -5.968 1.00 38.78 81 ASN A O 1
ATOM 597 N N . GLY A 1 82 ? 12.329 -21.884 -5.568 1.00 33.34 82 GLY A N 1
ATOM 598 C CA . GLY A 1 82 ? 13.306 -21.621 -4.504 1.00 33.34 82 GLY A CA 1
ATOM 599 C C . GLY A 1 82 ? 13.842 -22.895 -3.861 1.00 33.34 82 GLY A C 1
ATOM 600 O O . GLY A 1 82 ? 13.380 -23.299 -2.795 1.00 33.34 82 GLY A O 1
ATOM 601 N N . THR A 1 83 ? 14.798 -23.546 -4.525 1.00 32.12 83 THR A N 1
ATOM 602 C CA . THR A 1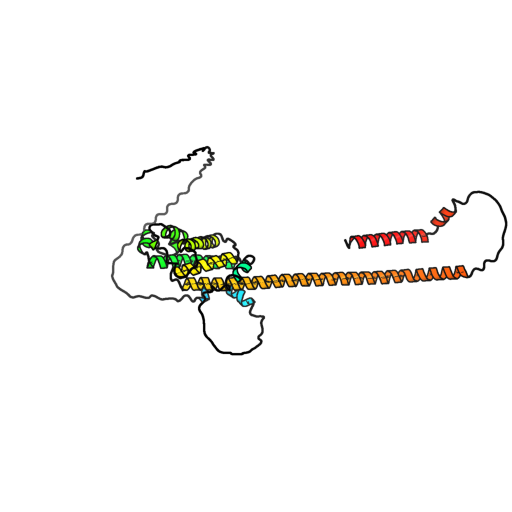 83 ? 15.423 -24.784 -4.040 1.00 32.12 83 THR A CA 1
ATOM 603 C C . THR A 1 83 ? 16.524 -24.495 -3.016 1.00 32.12 83 THR A C 1
ATOM 605 O O . THR A 1 83 ? 17.400 -23.672 -3.241 1.00 32.12 83 THR A O 1
ATOM 608 N N . SER A 1 84 ? 16.444 -25.227 -1.905 1.00 34.84 84 SER A N 1
ATOM 609 C CA . SER A 1 84 ? 17.420 -25.418 -0.822 1.00 34.84 84 SER A CA 1
ATOM 610 C C . SER A 1 84 ? 18.915 -25.313 -1.175 1.00 34.84 84 SER A C 1
ATOM 612 O O . SER A 1 84 ? 19.375 -26.038 -2.050 1.00 34.84 84 SER A O 1
ATOM 614 N N . GLU A 1 85 ? 19.691 -24.636 -0.315 1.00 32.91 85 GLU A N 1
ATOM 615 C CA . GLU A 1 85 ? 21.040 -25.087 0.076 1.00 32.91 85 GLU A CA 1
ATOM 616 C C . GLU A 1 85 ? 21.402 -24.680 1.530 1.00 32.91 85 GLU A C 1
ATOM 618 O O . GLU A 1 85 ? 20.614 -24.021 2.209 1.00 32.91 85 GLU A O 1
ATOM 623 N N . ASN A 1 86 ? 22.513 -25.204 2.064 1.00 33.34 86 ASN A N 1
ATOM 624 C CA . ASN A 1 86 ? 22.660 -25.628 3.472 1.00 33.34 86 ASN A CA 1
ATOM 625 C C . ASN A 1 86 ? 23.720 -24.858 4.306 1.00 33.34 86 ASN A C 1
ATOM 627 O O . ASN A 1 86 ? 24.798 -24.601 3.792 1.00 33.34 86 ASN A O 1
ATOM 631 N N . GLN A 1 87 ? 23.481 -24.744 5.634 1.00 38.31 87 GLN A N 1
ATOM 632 C CA . GLN A 1 87 ? 24.479 -24.870 6.743 1.00 38.31 87 GLN A CA 1
ATOM 633 C C . GLN A 1 87 ? 25.626 -23.806 6.850 1.00 38.31 87 GLN A C 1
ATOM 635 O O . GLN A 1 87 ? 25.908 -23.102 5.898 1.00 38.31 87 GLN A O 1
ATOM 640 N N . SER A 1 88 ? 26.342 -23.564 7.971 1.00 33.09 88 SER A N 1
ATOM 641 C CA . SER A 1 88 ? 26.320 -24.072 9.365 1.00 33.09 88 SER A CA 1
ATOM 642 C C . SER A 1 88 ? 27.110 -23.144 10.343 1.00 33.09 88 SER A C 1
ATOM 644 O O . SER A 1 88 ? 28.148 -22.616 9.968 1.00 33.09 88 SER A O 1
ATOM 646 N N . LEU A 1 89 ? 26.636 -23.034 11.601 1.00 32.00 89 LEU A N 1
ATOM 647 C CA . LEU A 1 89 ? 27.360 -22.985 12.906 1.00 32.00 89 LEU A CA 1
ATOM 648 C C . LEU A 1 89 ? 28.689 -22.193 13.108 1.00 32.00 89 LEU A C 1
ATOM 650 O O . LEU A 1 89 ? 29.698 -22.566 12.529 1.00 32.00 89 LEU A O 1
ATOM 654 N N . VAL A 1 90 ? 28.740 -21.309 14.130 1.00 31.72 90 VAL A N 1
ATOM 655 C CA . VAL A 1 90 ? 29.789 -21.216 15.200 1.00 31.72 90 VAL A CA 1
ATOM 656 C C . VAL A 1 90 ? 29.171 -20.561 16.466 1.00 31.72 90 VAL A C 1
ATOM 658 O O . VAL A 1 90 ? 28.244 -19.763 16.355 1.00 31.72 90 VAL A O 1
ATOM 661 N N . SER A 1 91 ? 29.660 -20.914 17.667 1.00 32.53 91 SER A N 1
ATOM 662 C CA . SER A 1 91 ? 29.211 -20.441 19.000 1.00 32.53 91 SER A CA 1
ATOM 663 C C . SER A 1 91 ? 30.319 -19.669 19.755 1.00 32.53 91 SER A C 1
ATOM 665 O O . SER A 1 91 ? 31.494 -19.910 19.481 1.00 32.53 91 SER A O 1
ATOM 667 N N . GLY A 1 92 ? 29.981 -18.787 20.717 1.00 29.27 92 GLY A N 1
ATOM 668 C CA . GLY A 1 92 ? 30.975 -18.029 21.513 1.00 29.27 92 GLY A CA 1
ATOM 669 C C . GLY A 1 92 ? 30.445 -17.078 22.615 1.00 29.27 92 GLY A C 1
ATOM 670 O O . GLY A 1 92 ? 30.306 -15.886 22.385 1.00 29.27 92 GLY A O 1
ATOM 671 N N . THR A 1 93 ? 30.191 -17.636 23.806 1.00 35.38 93 THR A N 1
ATOM 672 C CA . THR A 1 93 ? 30.139 -17.077 25.193 1.00 35.38 93 THR A CA 1
ATOM 673 C C . THR A 1 93 ? 30.206 -15.558 25.521 1.00 35.38 93 THR A C 1
ATOM 675 O O . THR A 1 93 ? 31.213 -14.900 25.276 1.00 35.38 93 THR A O 1
ATOM 678 N N . ASP A 1 94 ? 29.205 -15.110 26.299 1.00 31.84 94 ASP A N 1
ATOM 679 C CA . ASP A 1 94 ? 29.212 -14.282 27.537 1.00 31.84 94 ASP A CA 1
ATOM 680 C C . ASP A 1 94 ? 30.135 -13.054 27.754 1.00 31.84 94 ASP A C 1
ATOM 682 O O . ASP A 1 94 ? 31.347 -13.196 27.931 1.00 31.84 94 ASP A O 1
ATOM 686 N N . LYS A 1 95 ? 29.515 -11.889 28.068 1.00 35.84 95 LYS A N 1
ATOM 687 C CA . LYS A 1 95 ? 29.493 -11.285 29.437 1.00 35.84 95 LYS A CA 1
ATOM 688 C C . LYS A 1 95 ? 28.659 -9.985 29.564 1.00 35.84 95 LYS A C 1
ATOM 690 O O . LYS A 1 95 ? 28.454 -9.258 28.600 1.00 35.84 95 LYS A O 1
ATOM 695 N N . HIS A 1 96 ? 28.205 -9.711 30.797 1.00 31.97 96 HIS A N 1
ATOM 696 C CA . HIS A 1 96 ? 27.656 -8.438 31.320 1.00 31.97 96 HIS A CA 1
ATOM 697 C C . HIS A 1 96 ? 28.519 -7.200 30.962 1.00 31.97 96 HIS A C 1
ATOM 699 O O . HIS A 1 96 ? 29.720 -7.355 30.766 1.00 31.97 96 HIS A O 1
ATOM 705 N N . SER A 1 97 ? 28.048 -5.944 30.954 1.00 37.44 97 SER A N 1
ATOM 706 C CA . SER A 1 97 ? 26.761 -5.296 31.307 1.00 37.44 97 SER A CA 1
ATOM 707 C C . SER A 1 97 ? 26.762 -3.853 30.754 1.00 37.44 97 SER A C 1
ATOM 709 O O . SER A 1 97 ? 27.832 -3.334 30.454 1.00 37.44 97 SER A O 1
ATOM 711 N N . ASN A 1 98 ? 25.598 -3.187 30.665 1.00 32.56 98 ASN A N 1
ATOM 712 C CA . ASN A 1 98 ? 25.302 -1.861 31.261 1.00 32.56 98 ASN A CA 1
ATOM 713 C C . ASN A 1 98 ? 23.994 -1.283 30.676 1.00 32.56 98 ASN A C 1
ATOM 715 O O . ASN A 1 98 ? 23.663 -1.513 29.514 1.00 32.56 98 ASN A O 1
ATOM 719 N N . GLU A 1 99 ? 23.255 -0.516 31.473 1.00 43.91 99 GLU A N 1
ATOM 720 C CA . GLU A 1 99 ? 22.009 0.125 31.059 1.00 43.91 99 GLU A CA 1
ATOM 721 C C . GLU A 1 99 ? 22.276 1.330 30.147 1.00 43.91 99 GLU A C 1
ATOM 723 O O . GLU A 1 99 ? 22.919 2.305 30.541 1.00 43.91 99 GLU A O 1
ATOM 728 N N . LYS A 1 100 ? 21.694 1.325 28.946 1.00 35.38 100 LYS A N 1
ATOM 729 C CA . LYS A 1 100 ? 21.350 2.571 28.259 1.00 35.38 100 LYS A CA 1
ATOM 730 C C . LYS A 1 100 ? 20.097 2.373 27.426 1.00 35.38 100 LYS A C 1
ATOM 732 O O . LYS A 1 100 ? 20.107 1.636 26.448 1.00 35.38 100 LYS A O 1
ATOM 737 N N . SER A 1 101 ? 19.024 3.047 27.830 1.00 49.03 101 SER A N 1
ATOM 738 C CA . SER A 1 101 ? 17.764 3.060 27.093 1.00 49.03 101 SER A CA 1
ATOM 739 C C . SER A 1 101 ? 17.995 3.632 25.692 1.00 49.03 101 SER A C 1
ATOM 741 O O . SER A 1 101 ? 18.210 4.833 25.521 1.00 49.03 101 SER A O 1
ATOM 743 N N . THR A 1 102 ? 18.000 2.751 24.696 1.00 34.06 102 THR A N 1
ATOM 744 C CA . THR A 1 102 ? 18.054 3.086 23.275 1.00 34.06 102 THR A CA 1
ATOM 745 C C . THR A 1 102 ? 16.785 2.566 22.630 1.00 34.06 102 THR A C 1
ATOM 747 O O . THR A 1 102 ? 16.603 1.361 22.483 1.00 34.06 102 THR A O 1
ATOM 750 N N . SER A 1 103 ? 15.903 3.485 22.249 1.00 43.88 103 SER A N 1
ATOM 751 C CA . SER A 1 103 ? 14.753 3.198 21.395 1.00 43.88 103 SER A CA 1
ATOM 752 C C . SER A 1 103 ? 15.230 2.579 20.079 1.00 43.88 103 SER A C 1
ATOM 754 O O . SER A 1 103 ? 15.968 3.242 19.350 1.00 43.88 103 SER A O 1
ATOM 756 N N . ASP A 1 104 ? 14.812 1.346 19.775 1.00 33.12 104 ASP A N 1
ATOM 757 C CA . ASP A 1 104 ? 15.197 0.615 18.559 1.00 33.12 104 ASP A CA 1
ATOM 758 C C . ASP A 1 104 ? 14.963 1.447 17.277 1.00 33.12 104 ASP A C 1
ATOM 760 O O . ASP A 1 104 ? 13.812 1.610 16.858 1.00 33.12 104 ASP A O 1
ATOM 764 N N . PRO A 1 105 ? 16.014 1.897 16.562 1.00 40.66 105 PRO A N 1
ATOM 765 C CA . PRO A 1 105 ? 15.847 2.652 15.315 1.00 40.66 105 PRO A CA 1
ATOM 766 C C . PRO A 1 105 ? 15.501 1.749 14.110 1.00 40.66 105 PRO A C 1
ATOM 768 O O . PRO A 1 105 ? 15.325 2.219 12.989 1.00 40.66 105 PRO A O 1
ATOM 771 N N . ILE A 1 106 ? 15.388 0.432 14.320 1.00 42.53 106 ILE A N 1
ATOM 772 C CA . ILE A 1 106 ? 15.345 -0.597 13.264 1.00 42.53 106 ILE A CA 1
ATOM 773 C C . ILE A 1 106 ? 13.954 -0.730 12.597 1.00 42.53 106 ILE A C 1
ATOM 775 O O . ILE A 1 106 ? 13.822 -1.367 11.548 1.00 42.53 106 ILE A O 1
ATOM 779 N N . LYS A 1 107 ? 12.897 -0.120 13.156 1.00 46.38 107 LYS A N 1
ATOM 780 C CA . LYS A 1 107 ? 11.520 -0.218 12.615 1.00 46.38 107 LYS A CA 1
ATOM 781 C C . LYS A 1 107 ? 11.043 0.978 11.789 1.00 46.38 107 LYS A C 1
ATOM 783 O O . LYS A 1 107 ? 10.055 0.819 11.074 1.00 46.38 107 LYS A O 1
ATOM 788 N N . ASP A 1 108 ? 11.731 2.118 11.836 1.00 46.25 108 ASP A N 1
ATOM 789 C CA . ASP A 1 108 ? 11.277 3.337 11.146 1.00 46.25 108 ASP A CA 1
ATOM 790 C C . ASP A 1 108 ? 11.875 3.490 9.737 1.00 46.25 108 ASP A C 1
ATOM 792 O O . ASP A 1 108 ? 11.203 3.942 8.814 1.00 46.25 108 ASP A O 1
ATOM 796 N N . VAL A 1 109 ? 13.091 2.976 9.512 1.00 45.75 109 VAL A N 1
ATOM 797 C CA . VAL A 1 109 ? 13.763 2.993 8.194 1.00 45.75 109 VAL A CA 1
ATOM 798 C C . VAL A 1 109 ? 12.927 2.302 7.104 1.00 45.75 109 VAL A C 1
ATOM 800 O O . VAL A 1 109 ? 12.880 2.763 5.966 1.00 45.75 109 VAL A O 1
ATOM 803 N N . ARG A 1 110 ? 12.196 1.233 7.456 1.00 50.34 110 ARG A N 1
ATOM 804 C CA . ARG A 1 110 ? 11.272 0.546 6.536 1.00 50.34 110 ARG A CA 1
ATOM 805 C C . ARG A 1 110 ? 9.927 1.256 6.340 1.00 50.34 110 ARG A C 1
ATOM 807 O O . ARG A 1 110 ? 9.165 0.813 5.494 1.00 50.34 110 ARG A O 1
ATOM 814 N N . CYS A 1 111 ? 9.619 2.330 7.069 1.00 49.75 111 CYS A N 1
ATOM 815 C CA . CYS A 1 111 ? 8.423 3.141 6.817 1.00 49.75 111 CYS A CA 1
ATOM 816 C C . CYS A 1 111 ? 8.643 4.106 5.640 1.00 49.75 111 CYS A C 1
ATOM 818 O O . CYS A 1 111 ? 7.788 4.197 4.762 1.00 49.75 111 CYS A O 1
ATOM 820 N N . SER A 1 112 ? 9.806 4.760 5.563 1.00 53.22 112 SER A N 1
ATOM 821 C CA . SER A 1 112 ? 10.101 5.762 4.524 1.00 53.22 112 SER A CA 1
ATOM 822 C C . SER A 1 112 ? 10.122 5.192 3.098 1.00 53.22 112 SER A C 1
ATOM 824 O O . SER A 1 112 ? 9.627 5.841 2.175 1.00 53.22 112 SER A O 1
ATOM 826 N N . ALA A 1 113 ? 10.614 3.960 2.917 1.00 57.66 113 ALA A N 1
ATOM 827 C CA . ALA A 1 113 ? 10.609 3.258 1.624 1.00 57.66 113 ALA A CA 1
ATOM 828 C C . ALA A 1 113 ? 9.185 2.985 1.082 1.00 57.66 113 ALA A C 1
ATOM 830 O O . ALA A 1 113 ? 8.966 2.909 -0.124 1.00 57.66 113 ALA A O 1
ATOM 831 N N . LEU A 1 114 ? 8.179 2.917 1.961 1.00 62.75 114 LEU A N 1
ATOM 832 C CA . LEU A 1 114 ? 6.787 2.609 1.605 1.00 62.75 114 LEU A CA 1
ATOM 833 C C . LEU A 1 114 ? 5.991 3.827 1.115 1.00 62.75 114 LEU A C 1
ATOM 835 O O . LEU A 1 114 ? 4.812 3.697 0.791 1.00 62.75 114 LEU A O 1
ATOM 839 N N . SER A 1 115 ? 6.611 5.007 1.055 1.00 66.56 115 SER A N 1
ATOM 840 C CA . SER A 1 115 ? 5.975 6.235 0.559 1.00 66.56 115 SER A CA 1
ATOM 841 C C . SER A 1 115 ? 5.591 6.145 -0.927 1.00 66.56 115 SER A C 1
ATOM 843 O O . SER A 1 115 ? 4.531 6.634 -1.320 1.00 66.56 115 SER A O 1
ATOM 845 N N . GLY A 1 116 ? 6.406 5.467 -1.746 1.00 76.81 116 GLY A N 1
ATOM 846 C CA . GLY A 1 116 ? 6.110 5.201 -3.161 1.00 76.81 116 GLY A CA 1
ATOM 847 C C . GLY A 1 116 ? 5.273 3.939 -3.410 1.00 76.81 116 GLY A C 1
ATOM 848 O O . GLY A 1 116 ? 4.573 3.849 -4.421 1.00 76.81 116 GLY A O 1
ATOM 849 N N . ILE A 1 117 ? 5.311 2.965 -2.496 1.00 83.69 117 ILE A N 1
ATOM 850 C CA . ILE A 1 117 ? 4.692 1.648 -2.694 1.00 83.69 117 ILE A CA 1
ATOM 851 C C . ILE A 1 117 ? 3.242 1.671 -2.201 1.00 83.69 117 ILE A C 1
ATOM 853 O O . ILE A 1 117 ? 2.941 2.041 -1.067 1.00 83.69 117 ILE A O 1
ATOM 857 N N . ARG A 1 118 ? 2.312 1.253 -3.061 1.00 88.25 118 ARG A N 1
ATOM 858 C CA . ARG A 1 118 ? 0.870 1.221 -2.775 1.00 88.25 118 ARG A CA 1
ATOM 859 C C . ARG A 1 118 ? 0.381 -0.218 -2.696 1.00 88.25 118 ARG A C 1
ATOM 861 O O . ARG A 1 118 ? 0.696 -1.031 -3.561 1.00 88.25 118 ARG A O 1
ATOM 868 N N . LEU A 1 119 ? -0.420 -0.521 -1.677 1.00 91.38 119 LEU A N 1
ATOM 869 C CA . LEU A 1 119 ? -1.093 -1.815 -1.580 1.00 91.38 119 LEU A CA 1
ATOM 870 C C . LEU A 1 119 ? -2.150 -1.937 -2.689 1.00 91.38 119 LEU A C 1
ATOM 872 O O . LEU A 1 119 ? -2.830 -0.953 -2.982 1.00 91.38 119 LEU A O 1
ATOM 876 N N . PRO A 1 120 ? -2.379 -3.132 -3.266 1.00 93.75 120 PRO A N 1
ATOM 877 C CA . PRO A 1 120 ? -3.465 -3.328 -4.218 1.00 93.75 120 PRO A CA 1
ATOM 878 C C . PRO A 1 120 ? -4.809 -2.893 -3.615 1.00 93.75 120 PRO A C 1
ATOM 880 O O . PRO A 1 120 ? -5.181 -3.364 -2.541 1.00 93.75 120 PRO A O 1
ATOM 883 N N . SER A 1 121 ? -5.568 -2.043 -4.317 1.00 92.62 121 SER A N 1
ATOM 884 C CA . SER A 1 121 ? -6.807 -1.408 -3.811 1.00 92.62 121 SER A CA 1
ATOM 885 C C . SER A 1 121 ? -7.785 -2.382 -3.130 1.00 92.62 121 SER A C 1
ATOM 887 O O . SER A 1 121 ? -8.338 -2.087 -2.070 1.00 92.62 121 SER A O 1
ATOM 889 N N . LYS A 1 122 ? -7.945 -3.594 -3.682 1.00 94.56 122 LYS A N 1
ATOM 890 C CA . LYS A 1 122 ? -8.782 -4.650 -3.086 1.00 94.56 122 LYS A CA 1
ATOM 891 C C . LYS A 1 122 ? -8.269 -5.110 -1.714 1.00 94.56 122 LYS A C 1
ATOM 893 O O . LYS A 1 122 ? -9.077 -5.330 -0.821 1.00 94.56 122 LYS A O 1
ATOM 898 N N . VAL A 1 123 ? -6.953 -5.251 -1.545 1.00 94.94 123 VAL A N 1
ATOM 899 C CA . VAL A 1 123 ? -6.320 -5.647 -0.275 1.00 94.94 123 VAL A CA 1
ATOM 900 C C . VAL A 1 123 ? -6.482 -4.534 0.759 1.00 94.94 123 VAL A C 1
ATOM 902 O O . VAL A 1 123 ? -6.957 -4.812 1.858 1.00 94.94 123 VAL A O 1
ATOM 905 N N . GLN A 1 124 ? -6.186 -3.283 0.385 1.00 95.50 124 GLN A N 1
ATOM 906 C CA . GLN A 1 124 ? -6.380 -2.116 1.252 1.00 95.50 124 GLN A CA 1
ATOM 907 C C . GLN A 1 124 ? -7.828 -2.039 1.767 1.00 95.50 124 GLN A C 1
ATOM 909 O O . GLN A 1 124 ? -8.049 -2.014 2.976 1.00 95.50 124 GLN A O 1
ATOM 914 N N . HIS A 1 125 ? -8.818 -2.063 0.867 1.00 96.06 125 HIS A N 1
ATOM 915 C CA . HIS A 1 125 ? -10.230 -1.948 1.244 1.00 96.06 125 HIS A CA 1
ATOM 916 C C . HIS A 1 125 ? -10.684 -3.084 2.173 1.00 96.06 125 HIS A C 1
ATOM 918 O O . HIS A 1 125 ? -11.370 -2.822 3.158 1.00 96.06 125 HIS A O 1
ATOM 924 N N . ILE A 1 126 ? -10.273 -4.334 1.911 1.00 96.69 126 ILE A N 1
ATOM 925 C CA . ILE A 1 126 ? -10.629 -5.469 2.777 1.00 96.69 126 ILE A CA 1
ATOM 926 C C . ILE A 1 126 ? -10.037 -5.303 4.183 1.00 96.69 126 ILE A C 1
ATOM 928 O O . ILE A 1 126 ? -10.742 -5.544 5.163 1.00 96.69 126 ILE A O 1
ATOM 932 N N . ILE A 1 127 ? -8.775 -4.873 4.296 1.00 96.94 127 ILE A N 1
ATOM 933 C CA . ILE A 1 127 ? -8.127 -4.664 5.598 1.00 96.94 127 ILE A CA 1
ATOM 934 C C . ILE A 1 127 ? -8.813 -3.534 6.374 1.00 96.94 127 ILE A C 1
ATOM 936 O O . ILE A 1 127 ? -9.155 -3.724 7.539 1.00 96.94 127 ILE A O 1
ATOM 940 N N . LEU A 1 128 ? -9.073 -2.389 5.736 1.00 96.69 128 LEU A N 1
ATOM 941 C CA . LEU A 1 128 ? -9.709 -1.247 6.398 1.00 96.69 128 LEU A CA 1
ATOM 942 C C . LEU A 1 128 ? -11.141 -1.563 6.857 1.00 96.69 128 LEU A C 1
ATOM 944 O O . LEU A 1 128 ? -11.496 -1.243 7.988 1.00 96.69 128 LEU A O 1
ATOM 948 N N . VAL A 1 129 ? -11.937 -2.273 6.047 1.00 96.44 129 VAL A N 1
ATOM 949 C CA . VAL A 1 129 ? -13.283 -2.734 6.446 1.00 96.44 129 VAL A CA 1
ATOM 950 C C . VAL A 1 129 ? -13.223 -3.735 7.607 1.00 96.44 129 VAL A C 1
ATOM 952 O O . VAL A 1 129 ? -14.061 -3.681 8.508 1.00 96.44 129 VAL A O 1
ATOM 955 N N . ALA A 1 130 ? -12.241 -4.643 7.621 1.00 97.00 130 ALA A N 1
ATOM 956 C CA . ALA A 1 130 ? -12.062 -5.587 8.725 1.00 97.00 130 ALA A CA 1
ATOM 957 C C . ALA A 1 130 ? -11.652 -4.881 10.031 1.00 97.00 130 ALA A C 1
ATOM 959 O O . ALA A 1 130 ? -12.173 -5.213 11.098 1.00 97.00 130 ALA A O 1
ATOM 960 N N . LEU A 1 131 ? -10.767 -3.882 9.946 1.00 96.81 131 LEU A N 1
ATOM 961 C CA . LEU A 1 131 ? -10.354 -3.069 11.090 1.00 96.81 131 LEU A CA 1
ATOM 962 C C . LEU A 1 131 ? -11.490 -2.186 11.609 1.00 96.81 131 LEU A C 1
ATOM 964 O O . LEU A 1 131 ? -11.705 -2.180 12.817 1.00 96.81 131 LEU A O 1
ATOM 968 N N . GLN A 1 132 ? -12.258 -1.523 10.736 1.00 95.88 132 GLN A N 1
ATOM 969 C CA . GLN A 1 132 ? -13.432 -0.739 11.141 1.00 95.88 132 GLN A CA 1
ATOM 970 C C . GLN A 1 132 ? -14.410 -1.603 11.952 1.00 95.88 132 GLN A C 1
ATOM 972 O O . GLN A 1 132 ? -14.748 -1.250 13.079 1.00 95.88 132 GLN A O 1
ATOM 977 N N . ARG A 1 133 ? -14.796 -2.773 11.424 1.00 95.56 133 ARG A N 1
ATOM 978 C CA . ARG A 1 133 ? -15.727 -3.684 12.108 1.00 95.56 133 ARG A CA 1
ATOM 979 C C . ARG A 1 133 ? -15.201 -4.153 13.461 1.00 95.56 133 ARG A C 1
ATOM 981 O O . ARG A 1 133 ? -15.967 -4.210 14.420 1.00 95.56 133 ARG A O 1
ATOM 988 N N . ARG A 1 134 ? -13.905 -4.487 13.571 1.00 96.81 134 ARG A N 1
ATOM 989 C CA . ARG A 1 134 ? -13.349 -4.895 14.870 1.00 96.81 134 ARG A CA 1
ATOM 990 C C . ARG A 1 134 ? -13.226 -3.716 15.837 1.00 96.81 134 ARG A C 1
ATOM 992 O O . ARG A 1 134 ? -13.444 -3.938 17.019 1.00 96.81 134 ARG A O 1
ATOM 999 N N . LEU A 1 135 ? -12.954 -2.493 15.371 1.00 95.31 135 LEU A N 1
ATOM 1000 C CA . LEU A 1 135 ? -12.963 -1.278 16.202 1.00 95.31 135 LEU A CA 1
ATOM 1001 C C . LEU A 1 135 ? -14.356 -0.980 16.766 1.00 95.31 135 LEU A C 1
ATOM 1003 O O . LEU A 1 135 ? -14.478 -0.730 17.961 1.00 95.31 135 LEU A O 1
ATOM 1007 N N . GLU A 1 136 ? -15.399 -1.068 15.940 1.00 95.12 136 GLU A N 1
ATOM 1008 C CA . GLU A 1 136 ? -16.800 -0.890 16.354 1.00 95.12 136 GLU A CA 1
ATOM 1009 C C . GLU A 1 136 ? -17.207 -1.953 17.395 1.00 95.12 136 GLU A C 1
ATOM 1011 O O . GLU A 1 136 ? -17.714 -1.621 18.468 1.00 95.12 136 GLU A O 1
ATOM 1016 N N . GLN A 1 137 ? -16.853 -3.220 17.154 1.00 95.75 137 GLN A N 1
ATOM 1017 C CA . GLN A 1 137 ? -17.064 -4.316 18.105 1.00 95.75 137 GLN A CA 1
ATOM 1018 C C . GLN A 1 137 ? -16.269 -4.153 19.413 1.00 95.75 137 GLN A C 1
ATOM 1020 O O . GLN A 1 137 ? -16.820 -4.362 20.494 1.00 95.75 137 GLN A O 1
ATOM 1025 N N . ALA A 1 138 ? -14.995 -3.765 19.350 1.00 94.94 138 ALA A N 1
ATOM 1026 C CA . ALA A 1 138 ? -14.160 -3.584 20.536 1.00 94.94 138 ALA A CA 1
ATOM 1027 C C . ALA A 1 138 ? -14.595 -2.361 21.366 1.00 94.94 138 ALA A C 1
ATOM 1029 O O . ALA A 1 138 ? -14.570 -2.424 22.593 1.00 94.94 138 ALA A O 1
ATOM 1030 N N . ALA A 1 139 ? -15.074 -1.286 20.725 1.00 93.44 139 ALA A N 1
ATOM 1031 C CA . ALA A 1 139 ? -15.683 -0.139 21.402 1.00 93.44 139 ALA A CA 1
ATOM 1032 C C . ALA A 1 139 ? -16.953 -0.532 22.172 1.00 93.44 139 ALA A C 1
ATOM 1034 O O . ALA A 1 139 ? -17.131 -0.123 23.321 1.00 93.44 139 ALA A O 1
ATOM 1035 N N . PHE A 1 140 ? -17.811 -1.365 21.574 1.00 94.12 140 PHE A N 1
ATOM 1036 C CA . PHE A 1 140 ? -19.004 -1.900 22.232 1.00 94.12 140 PHE A CA 1
ATOM 1037 C C . PHE A 1 140 ? -18.650 -2.807 23.421 1.00 94.12 140 PHE A C 1
ATOM 1039 O O . PHE A 1 140 ? -19.136 -2.579 24.530 1.00 94.12 140 PHE A O 1
ATOM 1046 N N . GLU A 1 141 ? -17.742 -3.773 23.228 1.00 94.69 141 GLU A N 1
ATOM 1047 C CA . GLU A 1 141 ? -17.224 -4.653 24.291 1.00 94.69 141 GLU A CA 1
ATOM 1048 C C . GLU A 1 141 ? -16.600 -3.848 25.448 1.00 94.69 141 GLU A C 1
ATOM 1050 O O . GLU A 1 141 ? -16.837 -4.143 26.621 1.00 94.69 141 GLU A O 1
ATOM 1055 N N . TYR A 1 142 ? -15.833 -2.801 25.136 1.00 93.38 142 TYR A N 1
ATOM 1056 C CA . TYR A 1 142 ? -15.239 -1.900 26.122 1.00 93.38 142 TYR A CA 1
ATOM 1057 C C . TYR A 1 142 ? -16.301 -1.075 26.868 1.00 93.38 142 TYR A C 1
ATOM 1059 O O . TYR A 1 142 ? -16.240 -0.958 28.095 1.00 93.38 142 TYR A O 1
ATOM 1067 N N . SER A 1 143 ? -17.302 -0.535 26.166 1.00 91.62 143 SER A N 1
ATOM 1068 C CA . SER A 1 143 ? -18.391 0.225 26.789 1.00 91.62 143 SER A CA 1
ATOM 1069 C C . SER A 1 143 ? -19.307 -0.635 27.657 1.00 91.62 143 SER A C 1
ATOM 1071 O O . SER A 1 143 ? -19.752 -0.142 28.690 1.00 91.62 143 SER A O 1
ATOM 1073 N N . GLN A 1 144 ? -19.536 -1.912 27.331 1.00 92.75 144 GLN A N 1
ATOM 1074 C CA . GLN A 1 144 ? -20.256 -2.823 28.233 1.00 92.75 144 GLN A CA 1
ATOM 1075 C C . GLN A 1 144 ? -19.521 -2.982 29.570 1.00 92.75 144 GLN A C 1
ATOM 1077 O O . GLN A 1 144 ? -20.140 -2.884 30.627 1.00 92.75 144 GLN A O 1
ATOM 1082 N N . LYS A 1 145 ? -18.196 -3.185 29.528 1.00 92.12 145 LYS A N 1
ATOM 1083 C CA . LYS A 1 145 ? -17.360 -3.382 30.725 1.00 92.12 145 LYS A CA 1
ATOM 1084 C C . LYS A 1 145 ? -17.264 -2.128 31.603 1.00 92.12 145 LYS A C 1
ATOM 1086 O O . LYS A 1 145 ? -17.286 -2.243 32.822 1.00 92.12 145 LYS A O 1
ATOM 1091 N N . ASN A 1 146 ? -17.127 -0.948 30.992 1.00 88.88 146 ASN A N 1
ATOM 1092 C CA . ASN A 1 146 ? -16.754 0.286 31.702 1.00 88.88 146 ASN A CA 1
ATOM 1093 C C . ASN A 1 146 ? -17.899 1.305 31.859 1.00 88.88 146 ASN A C 1
ATOM 1095 O O . ASN A 1 146 ? -17.748 2.274 32.600 1.00 88.88 146 ASN A O 1
ATOM 1099 N N . ALA A 1 147 ? -19.009 1.147 31.129 1.00 81.69 147 ALA A N 1
ATOM 1100 C CA . ALA A 1 147 ? -19.984 2.221 30.923 1.00 81.69 147 ALA A CA 1
ATOM 1101 C C . ALA A 1 147 ? -21.401 1.729 30.569 1.00 81.69 147 ALA A C 1
ATOM 1103 O O . ALA A 1 147 ? -22.096 2.400 29.804 1.00 81.69 147 ALA A O 1
ATOM 1104 N N . PHE A 1 148 ? -21.830 0.568 31.077 1.00 79.81 148 PHE A N 1
ATOM 1105 C CA . PHE A 1 148 ? -23.061 -0.113 30.641 1.00 79.81 148 PHE A CA 1
ATOM 1106 C C . PHE A 1 148 ? -24.295 0.810 30.548 1.00 79.81 148 PHE A C 1
ATOM 1108 O O . PHE A 1 148 ? -24.975 0.838 29.526 1.00 79.81 148 PHE A O 1
ATOM 1115 N N . TRP A 1 149 ? -24.519 1.667 31.552 1.00 76.19 149 TRP A N 1
ATOM 1116 C CA . TRP A 1 149 ? -25.641 2.622 31.592 1.00 76.19 149 TRP A CA 1
ATOM 1117 C C . TRP A 1 149 ? -25.679 3.618 30.415 1.00 76.19 149 TRP A C 1
ATOM 1119 O O . TRP A 1 149 ? -26.735 4.169 30.097 1.00 76.19 149 TRP A O 1
ATOM 1129 N N . ASN A 1 150 ? -24.540 3.883 29.765 1.00 78.69 150 ASN A N 1
ATOM 1130 C CA . ASN A 1 150 ? -24.471 4.753 28.592 1.00 78.69 150 ASN A CA 1
ATOM 1131 C C . ASN A 1 150 ? -24.919 4.040 27.309 1.00 78.69 150 ASN A C 1
ATOM 1133 O O . ASN A 1 150 ? -25.396 4.724 26.405 1.00 78.69 150 ASN A O 1
ATOM 1137 N N . LEU A 1 151 ? -24.809 2.706 27.239 1.00 84.69 151 LEU A N 1
ATOM 1138 C CA . LEU A 1 151 ? -25.343 1.907 26.132 1.00 84.69 151 LEU A CA 1
ATOM 1139 C C . LEU A 1 151 ? -26.875 1.930 26.156 1.00 84.69 151 LEU A C 1
ATOM 1141 O O . LEU A 1 151 ? -27.486 2.350 25.174 1.00 84.69 151 LEU A O 1
ATOM 1145 N N . ASP A 1 152 ? -27.483 1.622 27.307 1.00 85.06 152 ASP A N 1
ATOM 1146 C CA . ASP A 1 152 ? -28.941 1.664 27.504 1.00 85.06 152 ASP A CA 1
ATOM 1147 C C . ASP A 1 152 ? -29.519 3.047 27.182 1.00 85.06 152 ASP A C 1
ATOM 1149 O O . ASP A 1 152 ? -30.468 3.181 26.410 1.00 85.06 152 ASP A O 1
ATOM 1153 N N . LYS A 1 153 ? -28.898 4.114 27.707 1.00 87.81 153 LYS A N 1
ATOM 1154 C CA . LYS A 1 153 ? -29.313 5.504 27.446 1.00 87.81 153 LYS A CA 1
ATOM 1155 C C . LYS A 1 153 ? -29.203 5.903 25.966 1.00 87.81 153 LYS A C 1
ATOM 1157 O O . LYS A 1 153 ? -29.834 6.875 25.544 1.00 87.81 153 LYS A O 1
ATOM 1162 N N . LYS A 1 154 ? -28.378 5.197 25.192 1.00 87.75 154 LYS A N 1
ATOM 1163 C CA . LYS A 1 154 ? -28.214 5.379 23.747 1.00 87.75 154 LYS A CA 1
ATOM 1164 C C . LYS A 1 154 ? -29.064 4.429 22.905 1.00 87.75 154 LYS A C 1
ATOM 1166 O O . LYS A 1 154 ? -29.210 4.697 21.717 1.00 87.75 154 LYS A O 1
ATOM 1171 N N . GLY A 1 155 ? -29.622 3.375 23.499 1.00 89.88 155 GLY A N 1
ATOM 1172 C CA . GLY A 1 155 ? -30.256 2.279 22.770 1.00 89.88 155 GLY A CA 1
ATOM 1173 C C . GLY A 1 155 ? -29.263 1.429 21.972 1.00 89.88 155 GLY A C 1
ATOM 1174 O O . GLY A 1 155 ? -29.660 0.834 20.981 1.00 89.88 155 GLY A O 1
ATOM 1175 N N . TRP A 1 156 ? -27.982 1.402 22.360 1.00 92.94 156 TRP A N 1
ATOM 1176 C CA . TRP A 1 156 ? -26.948 0.610 21.684 1.00 92.94 156 TRP A CA 1
ATOM 1177 C C . TRP A 1 156 ? -26.963 -0.832 22.198 1.00 92.94 156 TRP A C 1
ATOM 1179 O O . TRP A 1 156 ? -26.371 -1.143 23.231 1.00 92.94 156 TRP A O 1
ATOM 1189 N N . SER A 1 157 ? -27.660 -1.699 21.466 1.00 91.38 157 SER A N 1
ATOM 1190 C CA . SER A 1 157 ? -27.857 -3.121 21.762 1.00 91.38 157 SER A CA 1
ATOM 1191 C C . SER A 1 157 ? -26.838 -4.039 21.075 1.00 91.38 157 SER A C 1
ATOM 1193 O O . SER A 1 157 ? -26.602 -5.152 21.552 1.00 91.38 157 SER A O 1
ATOM 1195 N N . CYS A 1 158 ? -26.198 -3.577 19.996 1.00 91.31 158 CYS A N 1
ATOM 1196 C CA . CYS A 1 158 ? -25.120 -4.285 19.305 1.00 91.31 158 CYS A CA 1
ATOM 1197 C C . CYS A 1 158 ? -23.985 -3.347 18.850 1.00 91.31 158 CYS A C 1
ATOM 1199 O O . CYS A 1 158 ? -24.070 -2.123 18.964 1.00 91.31 158 CYS A O 1
ATOM 1201 N N . ALA A 1 159 ? -22.897 -3.923 18.332 1.00 90.31 159 ALA A N 1
ATOM 1202 C CA . ALA A 1 159 ? -21.719 -3.168 17.905 1.00 90.31 159 ALA A CA 1
ATOM 1203 C C . ALA A 1 159 ? -21.953 -2.315 16.653 1.00 90.31 159 ALA A C 1
ATOM 1205 O O . ALA A 1 159 ? -21.367 -1.243 16.509 1.00 90.31 159 ALA A O 1
ATOM 1206 N N . GLU A 1 160 ? -22.821 -2.774 15.757 1.00 87.38 160 GLU A N 1
ATOM 1207 C CA . GLU A 1 160 ? -23.197 -2.062 14.540 1.00 87.38 160 GLU A CA 1
ATOM 1208 C C . GLU A 1 160 ? -23.921 -0.743 14.854 1.00 87.38 160 GLU A C 1
ATOM 1210 O O . GLU A 1 160 ? -23.723 0.243 14.150 1.00 87.38 160 GLU A O 1
ATOM 1215 N N . GLU A 1 161 ? -24.702 -0.696 15.939 1.00 87.19 161 GLU A N 1
ATOM 1216 C CA . GLU A 1 161 ? -25.415 0.507 16.396 1.00 87.19 161 GLU A CA 1
ATOM 1217 C C . GLU A 1 161 ?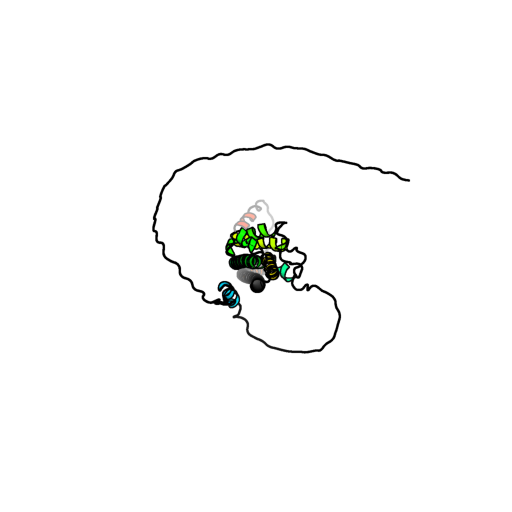 -24.502 1.524 17.090 1.00 87.19 161 GLU A C 1
ATOM 1219 O O . GLU A 1 161 ? -24.807 2.719 17.103 1.00 87.19 161 GLU A O 1
ATOM 1224 N N . VAL A 1 162 ? -23.382 1.065 17.661 1.00 85.38 162 VAL A N 1
ATOM 1225 C CA . VAL A 1 162 ? -22.417 1.926 18.357 1.00 85.38 162 VAL A CA 1
ATOM 1226 C C . VAL A 1 162 ? -21.763 2.930 17.412 1.00 85.38 162 VAL A C 1
ATOM 1228 O O . VAL A 1 162 ? -21.474 4.034 17.867 1.00 85.38 162 VAL A O 1
ATOM 1231 N N . GLU A 1 163 ? -21.557 2.547 16.139 1.00 89.44 163 GLU A N 1
ATOM 1232 C CA . GLU A 1 163 ? -20.916 3.304 15.049 1.00 89.44 163 GLU A CA 1
ATOM 1233 C C . GLU A 1 163 ? -19.699 4.139 15.490 1.00 89.44 163 GLU A C 1
ATOM 1235 O O . GLU A 1 163 ? -19.856 5.174 16.130 1.00 89.44 163 GLU A O 1
ATOM 1240 N N . TRP A 1 164 ? -18.474 3.792 15.071 1.00 89.06 164 TRP A N 1
ATOM 1241 C CA . TRP A 1 164 ? -17.230 4.387 15.611 1.00 89.06 164 TRP A CA 1
ATOM 1242 C C . TRP A 1 164 ? -17.265 5.923 15.797 1.00 89.06 164 TRP A C 1
ATOM 1244 O O . TRP A 1 164 ? -16.861 6.453 16.834 1.00 89.06 164 TRP A O 1
ATOM 1254 N N . ASN A 1 165 ? -17.835 6.647 14.830 1.00 89.31 165 ASN A N 1
ATOM 1255 C CA . ASN A 1 165 ? -17.997 8.100 14.877 1.00 89.31 165 ASN A CA 1
ATOM 1256 C C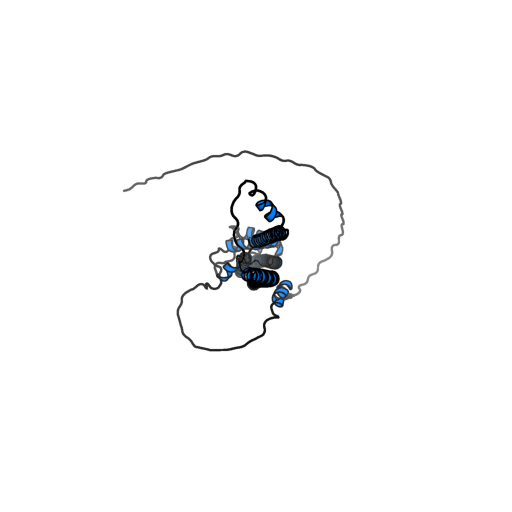 . ASN A 1 165 ? -18.971 8.589 15.974 1.00 89.31 165 ASN A C 1
ATOM 1258 O O . ASN A 1 165 ? -18.711 9.617 16.601 1.00 89.31 165 ASN A O 1
ATOM 1262 N N . GLU A 1 166 ? -20.087 7.897 16.209 1.00 89.88 166 GLU A N 1
ATOM 1263 C CA . GLU A 1 166 ? -21.063 8.221 17.261 1.00 89.88 166 GLU A CA 1
ATOM 1264 C C . GLU A 1 166 ? -20.546 7.856 18.656 1.00 89.88 166 GLU A C 1
ATOM 1266 O O . GLU A 1 166 ? -20.706 8.644 19.597 1.00 89.88 166 GLU A O 1
ATOM 1271 N N . TRP A 1 167 ? -19.837 6.730 18.777 1.00 91.25 167 TRP A N 1
ATOM 1272 C CA . TRP A 1 167 ? -19.100 6.374 19.990 1.00 91.25 167 TRP A CA 1
ATOM 1273 C C . TRP A 1 167 ? -18.091 7.460 20.378 1.00 91.25 167 TRP A C 1
ATOM 1275 O O . TRP A 1 167 ? -18.123 7.966 21.503 1.00 91.25 167 TRP A O 1
ATOM 1285 N N . LEU A 1 168 ? -17.265 7.917 19.428 1.00 90.62 168 LEU A N 1
ATOM 1286 C CA . LEU A 1 168 ? -16.316 9.010 19.658 1.00 90.62 168 LEU A CA 1
ATOM 1287 C C . LEU A 1 168 ? -17.008 10.324 20.036 1.00 90.62 168 LEU A C 1
ATOM 1289 O O . LEU A 1 168 ? -16.596 10.973 20.999 1.00 90.62 168 LEU A O 1
ATOM 1293 N N . LYS A 1 169 ? -18.090 10.712 19.345 1.00 89.81 169 LYS A N 1
ATOM 1294 C CA . LYS A 1 169 ? -18.896 11.896 19.712 1.00 89.81 169 LYS A CA 1
ATOM 1295 C C . LYS A 1 169 ? -19.449 11.822 21.138 1.00 89.81 169 LYS A C 1
ATOM 1297 O O . LYS A 1 169 ? -19.732 12.867 21.727 1.00 89.81 169 LYS A O 1
ATOM 1302 N N . HIS A 1 170 ? -19.634 10.623 21.688 1.00 89.25 170 HIS A N 1
ATOM 1303 C CA . HIS A 1 170 ? -20.056 10.422 23.070 1.00 89.25 170 HIS A CA 1
ATOM 1304 C C . HIS A 1 170 ? -18.871 10.435 24.048 1.00 89.25 170 HIS A C 1
ATOM 1306 O O . HIS A 1 170 ? -18.883 11.216 24.998 1.00 89.25 170 HIS A O 1
ATOM 1312 N N . VAL A 1 171 ? -17.841 9.618 23.822 1.00 89.25 171 VAL A N 1
ATOM 1313 C CA . VAL A 1 171 ? -16.707 9.432 24.749 1.00 89.25 171 VAL A CA 1
ATOM 1314 C C . VAL A 1 171 ? -15.772 10.644 24.801 1.00 89.25 171 VAL A C 1
ATOM 1316 O O . VAL A 1 171 ? -15.197 10.944 25.845 1.00 89.25 171 VAL A O 1
ATOM 1319 N N . LEU A 1 172 ? -15.656 11.416 23.716 1.00 89.19 172 LEU A N 1
ATOM 1320 C CA . LEU A 1 172 ? -14.791 12.599 23.694 1.00 89.19 172 LEU A CA 1
ATOM 1321 C C . LEU A 1 172 ? -15.366 13.816 24.435 1.00 89.19 172 LEU A C 1
ATOM 1323 O O . LEU A 1 172 ? -14.633 14.798 24.602 1.00 89.19 172 LEU A O 1
ATOM 1327 N N . LYS A 1 173 ? -16.622 13.776 24.901 1.00 89.94 173 LYS A N 1
ATOM 1328 C CA . LYS A 1 173 ? -17.235 14.881 25.654 1.00 89.94 173 LYS A CA 1
ATOM 1329 C C . LYS A 1 173 ? -16.566 15.106 27.021 1.00 89.94 173 LYS A C 1
ATOM 1331 O O . LYS A 1 173 ? -16.100 14.137 27.620 1.00 89.94 173 LYS A O 1
ATOM 1336 N N . PRO A 1 174 ? -16.524 16.346 27.550 1.00 87.81 174 PRO A N 1
ATOM 1337 C CA . PRO A 1 174 ? -15.907 16.639 28.847 1.00 87.81 174 PRO A CA 1
ATOM 1338 C C . PRO A 1 174 ? -16.443 15.781 30.002 1.00 87.81 174 PRO A C 1
ATOM 1340 O O . PRO A 1 174 ? -15.648 15.227 30.759 1.00 87.81 174 PRO A O 1
ATOM 1343 N N . GLU A 1 175 ? -17.764 15.608 30.090 1.00 88.44 175 GLU A N 1
ATOM 1344 C CA . GLU A 1 175 ? -18.441 14.801 31.114 1.00 88.44 175 GLU A CA 1
ATOM 1345 C C . GLU A 1 175 ? -18.072 13.305 31.054 1.00 88.44 175 GLU A C 1
ATOM 1347 O O . GLU A 1 175 ? -18.056 12.615 32.072 1.00 88.44 175 GLU A O 1
ATOM 1352 N N . ASN A 1 176 ? -17.682 12.825 29.872 1.00 88.56 176 ASN A N 1
ATOM 1353 C CA . ASN A 1 176 ? -17.385 11.424 29.585 1.00 88.56 176 ASN A CA 1
ATOM 1354 C C . ASN A 1 176 ? -15.883 11.115 29.523 1.00 88.56 176 ASN A C 1
ATOM 1356 O O . ASN A 1 176 ? -15.504 10.008 29.152 1.00 88.56 176 ASN A O 1
ATOM 1360 N N . LYS A 1 177 ? -15.005 12.049 29.922 1.00 83.56 177 LYS A N 1
ATOM 1361 C CA . LYS A 1 177 ? -13.541 11.860 29.869 1.00 83.56 177 LYS A CA 1
ATOM 1362 C C . LYS A 1 177 ? -13.062 10.596 30.607 1.00 83.56 177 LYS A C 1
ATOM 1364 O O . LYS A 1 177 ? -12.060 10.015 30.211 1.00 83.56 177 LYS A O 1
ATOM 1369 N N . HIS A 1 178 ? -13.785 10.167 31.643 1.00 84.12 178 HIS A N 1
ATOM 1370 C CA . HIS A 1 178 ? -13.522 8.945 32.412 1.00 84.12 178 HIS A CA 1
ATOM 1371 C C . HIS A 1 178 ? -13.727 7.638 31.614 1.00 84.12 178 HIS A C 1
ATOM 1373 O O . HIS A 1 178 ? -13.301 6.584 32.068 1.00 84.12 178 HIS A O 1
ATOM 1379 N N . LEU A 1 179 ? -14.361 7.707 30.437 1.00 86.38 179 LEU A N 1
ATOM 1380 C CA . LEU A 1 179 ? -14.568 6.587 29.512 1.00 86.38 179 LEU A CA 1
ATOM 1381 C C . LEU A 1 179 ? -13.453 6.448 28.470 1.00 86.38 179 LEU A C 1
ATOM 1383 O O . LEU A 1 179 ? -13.469 5.513 27.675 1.00 86.38 179 LEU A O 1
ATOM 1387 N N . ILE A 1 180 ? -12.525 7.405 28.406 1.00 87.12 180 ILE A N 1
ATOM 1388 C CA . ILE A 1 180 ? -11.367 7.303 27.520 1.00 87.12 180 ILE A CA 1
ATOM 1389 C C . ILE A 1 180 ? -10.402 6.295 28.166 1.00 87.12 180 ILE A C 1
ATOM 1391 O O . ILE A 1 180 ? -10.009 6.522 29.313 1.00 87.12 180 ILE A O 1
ATOM 1395 N N . PRO A 1 181 ? -10.002 5.210 27.474 1.00 84.62 181 PRO A N 1
ATOM 1396 C CA . PRO A 1 181 ? -9.065 4.239 28.028 1.00 84.62 181 PRO A CA 1
ATOM 1397 C C . PRO A 1 181 ? -7.726 4.898 28.364 1.00 84.62 181 PRO A C 1
ATOM 1399 O O . PRO A 1 181 ? -7.283 5.834 27.690 1.00 84.62 181 PRO A O 1
ATOM 1402 N N . ASP A 1 182 ? -7.058 4.388 29.396 1.00 77.44 182 ASP A N 1
ATOM 1403 C CA . ASP A 1 182 ? -5.760 4.907 29.812 1.00 77.44 182 ASP A CA 1
ATOM 1404 C C . ASP A 1 182 ? -4.633 4.396 28.897 1.00 77.44 182 ASP A C 1
ATOM 1406 O O . ASP A 1 182 ? -3.996 3.370 29.136 1.00 77.44 182 ASP A O 1
ATOM 1410 N N . VAL A 1 183 ? -4.393 5.145 27.820 1.00 67.56 183 VAL A N 1
ATOM 1411 C CA . VAL A 1 183 ? -3.342 4.878 26.820 1.00 67.56 183 VAL A CA 1
ATOM 1412 C C . VAL A 1 183 ? -1.933 5.208 27.351 1.00 67.56 183 VAL A C 1
ATOM 1414 O O . VAL A 1 183 ? -0.940 4.841 26.720 1.00 67.56 183 VAL A O 1
ATOM 1417 N N . SER A 1 184 ? -1.808 5.835 28.534 1.00 57.19 184 SER A N 1
ATOM 1418 C CA . SER A 1 184 ? -0.519 6.294 29.089 1.00 57.19 184 SER A CA 1
ATOM 1419 C C . SER A 1 184 ? 0.519 5.186 29.293 1.00 57.19 184 SER A C 1
ATOM 1421 O O . SER A 1 184 ? 1.711 5.471 29.397 1.00 57.19 184 SER A O 1
ATOM 1423 N N . ARG A 1 185 ? 0.089 3.919 29.331 1.00 52.78 185 ARG A N 1
ATOM 1424 C CA . ARG A 1 185 ? 0.954 2.782 29.654 1.00 52.78 185 ARG A CA 1
ATOM 1425 C C . ARG A 1 185 ? 1.886 2.293 28.546 1.00 52.78 185 ARG A C 1
ATOM 1427 O O . ARG A 1 185 ? 2.812 1.580 28.908 1.00 52.78 185 ARG A O 1
ATOM 1434 N N . ASN A 1 186 ? 1.670 2.589 27.253 1.00 52.25 186 ASN A N 1
ATOM 1435 C CA . ASN A 1 186 ? 2.490 1.951 26.195 1.00 52.25 186 ASN A CA 1
ATOM 1436 C C . ASN A 1 186 ? 2.625 2.649 24.819 1.00 52.25 186 ASN A C 1
ATOM 1438 O O . ASN A 1 186 ? 3.376 2.139 23.989 1.00 52.25 186 ASN A O 1
ATOM 1442 N N . ILE A 1 187 ? 1.915 3.745 24.505 1.00 55.25 187 ILE A N 1
ATOM 1443 C CA . ILE A 1 187 ? 1.769 4.203 23.100 1.00 55.25 187 ILE A CA 1
ATOM 1444 C C . ILE A 1 187 ? 2.215 5.667 22.901 1.00 55.25 187 ILE A C 1
ATOM 1446 O O . ILE A 1 187 ? 1.410 6.595 22.898 1.00 55.25 187 ILE A O 1
ATOM 1450 N N . GLY A 1 188 ? 3.516 5.857 22.653 1.00 58.56 188 GLY A N 1
ATOM 1451 C CA . GLY A 1 188 ? 4.087 7.075 22.052 1.00 58.56 188 GLY A CA 1
ATOM 1452 C C . GLY A 1 188 ? 3.843 8.399 22.798 1.00 58.56 188 GLY A C 1
ATOM 1453 O O . GLY A 1 188 ? 3.664 8.430 24.011 1.00 58.56 188 GLY A O 1
ATOM 1454 N N . SER A 1 189 ? 3.881 9.515 22.057 1.00 63.00 189 SER A N 1
ATOM 1455 C CA . SER A 1 189 ? 3.616 10.875 22.569 1.00 63.00 189 SER A CA 1
ATOM 1456 C C . SER A 1 189 ? 2.185 11.373 22.314 1.00 63.00 189 SER A C 1
ATOM 1458 O O . SER A 1 189 ? 1.847 12.500 22.679 1.00 63.00 189 SER A O 1
ATOM 1460 N N . LEU A 1 190 ? 1.345 10.564 21.661 1.00 71.38 190 LEU A N 1
ATOM 1461 C CA . LEU A 1 190 ? -0.028 10.925 21.317 1.00 71.38 190 LEU A CA 1
ATOM 1462 C C . LEU A 1 190 ? -0.949 10.747 22.525 1.00 71.38 190 LEU A C 1
ATOM 1464 O O . LEU A 1 190 ? -0.877 9.751 23.241 1.00 71.38 190 LEU A O 1
ATOM 1468 N N . SER A 1 191 ? -1.873 11.688 22.729 1.00 84.06 191 SER A N 1
ATOM 1469 C CA . SER A 1 191 ? -2.895 11.508 23.759 1.00 84.06 191 SER A CA 1
ATOM 1470 C C . SER A 1 191 ? -3.886 10.412 23.349 1.00 84.06 191 SER A C 1
ATOM 1472 O O . SER A 1 191 ? -4.192 10.253 22.165 1.00 84.06 191 SER A O 1
ATOM 1474 N N . ALA A 1 192 ? -4.467 9.716 24.332 1.00 84.69 192 ALA A N 1
ATOM 1475 C CA . ALA A 1 192 ? -5.529 8.729 24.110 1.00 84.69 192 ALA A CA 1
ATOM 1476 C C . ALA A 1 192 ? -6.654 9.259 23.199 1.00 84.69 192 ALA A C 1
ATOM 1478 O O . ALA A 1 192 ? -7.137 8.575 22.301 1.00 84.69 192 ALA A O 1
ATOM 1479 N N . ARG A 1 193 ? -7.033 10.527 23.405 1.00 87.62 193 ARG A N 1
ATOM 1480 C CA . ARG A 1 193 ? -8.053 11.235 22.625 1.00 87.62 193 ARG A CA 1
ATOM 1481 C C . ARG A 1 193 ? -7.647 11.427 21.164 1.00 87.62 193 ARG A C 1
ATOM 1483 O O . ARG A 1 193 ? -8.525 11.407 20.309 1.00 87.62 193 ARG A O 1
ATOM 1490 N N . ASP A 1 194 ? -6.371 11.649 20.873 1.00 89.12 194 ASP A N 1
ATOM 1491 C CA . ASP A 1 194 ? -5.912 11.909 19.507 1.00 89.12 194 ASP A CA 1
ATOM 1492 C C . ASP A 1 194 ? -5.654 10.608 18.742 1.00 89.12 194 ASP A C 1
ATOM 1494 O O . ASP A 1 194 ? -6.025 10.526 17.574 1.00 89.12 194 ASP A O 1
ATOM 1498 N N . LEU A 1 195 ? -5.172 9.558 19.420 1.00 89.75 195 LEU A N 1
ATOM 1499 C CA . LEU A 1 195 ? -5.138 8.195 18.876 1.00 89.75 195 LEU A CA 1
ATOM 1500 C C . LEU A 1 195 ? -6.547 7.735 18.458 1.00 89.75 195 LEU A C 1
ATOM 1502 O O . LEU A 1 195 ? -6.759 7.305 17.327 1.00 89.75 195 LEU A O 1
ATOM 1506 N N . LEU A 1 196 ? -7.534 7.914 19.343 1.00 91.12 196 LEU A N 1
ATOM 1507 C CA . LEU A 1 196 ? -8.938 7.606 19.063 1.00 91.12 196 LEU A CA 1
ATOM 1508 C C . LEU A 1 196 ? -9.504 8.393 17.867 1.00 91.12 196 LEU A C 1
ATOM 1510 O O . LEU A 1 196 ? -10.264 7.834 17.079 1.00 91.12 196 LEU A O 1
ATOM 1514 N N . LYS A 1 197 ? -9.127 9.669 17.693 1.00 91.44 197 LYS A N 1
ATOM 1515 C CA . LYS A 1 197 ? -9.534 10.462 16.518 1.00 91.44 197 LYS A CA 1
ATOM 1516 C C . LYS A 1 197 ? -8.901 9.964 15.219 1.00 91.44 197 LYS A C 1
ATOM 1518 O O . LYS A 1 197 ? -9.596 9.965 14.216 1.00 91.44 197 LYS A O 1
ATOM 1523 N N . GLN A 1 198 ? -7.638 9.533 15.216 1.00 92.19 198 GLN A N 1
ATOM 1524 C CA . GLN A 1 198 ? -6.974 9.034 13.998 1.00 92.19 198 GLN A CA 1
ATOM 1525 C C . GLN A 1 198 ? -7.676 7.793 13.417 1.00 92.19 198 GLN A C 1
ATOM 1527 O O . GLN A 1 198 ? -7.683 7.579 12.210 1.00 92.19 198 GLN A O 1
ATOM 1532 N N . ALA A 1 199 ? -8.366 7.001 14.243 1.00 92.25 199 ALA A N 1
ATOM 1533 C CA . ALA A 1 199 ? -9.192 5.900 13.747 1.00 92.25 199 ALA A CA 1
ATOM 1534 C C . ALA A 1 199 ? -10.460 6.338 12.975 1.00 92.25 199 ALA A C 1
ATOM 1536 O O . ALA A 1 199 ? -11.093 5.496 12.338 1.00 92.25 199 ALA A O 1
ATOM 1537 N N . LEU A 1 200 ? -10.828 7.629 12.969 1.00 92.88 200 LEU A N 1
ATOM 1538 C CA . LEU A 1 200 ? -11.842 8.159 12.042 1.00 92.88 200 LEU A CA 1
ATOM 1539 C C . LEU A 1 200 ? -11.423 7.946 10.579 1.00 92.88 200 LEU A C 1
ATOM 1541 O O . LEU A 1 200 ? -12.271 7.624 9.742 1.00 92.88 200 LEU A O 1
ATOM 1545 N N . ASP A 1 201 ? -10.125 8.058 10.291 1.00 94.31 201 ASP A N 1
ATOM 1546 C CA . ASP A 1 201 ? -9.576 7.952 8.939 1.00 94.31 201 ASP A CA 1
ATOM 1547 C C . ASP A 1 201 ? -9.696 6.515 8.400 1.00 94.31 201 ASP A C 1
ATOM 1549 O O . ASP A 1 201 ? -10.003 6.320 7.228 1.00 94.31 201 ASP A O 1
ATOM 1553 N N . ILE A 1 202 ? -9.620 5.495 9.272 1.00 94.56 202 ILE A N 1
ATOM 1554 C CA . ILE A 1 202 ? -9.897 4.088 8.911 1.00 94.56 202 ILE A CA 1
ATOM 1555 C C . ILE A 1 202 ? -11.302 3.947 8.324 1.00 94.56 202 ILE A C 1
ATOM 1557 O O . ILE A 1 202 ? -11.481 3.302 7.289 1.00 94.56 202 ILE A O 1
ATOM 1561 N N . ARG A 1 203 ? -12.306 4.548 8.975 1.00 90.81 203 ARG A N 1
ATOM 1562 C CA . ARG A 1 203 ? -13.694 4.507 8.504 1.00 90.81 203 ARG A CA 1
ATOM 1563 C C . ARG A 1 203 ? -13.886 5.367 7.255 1.00 90.81 203 ARG A C 1
ATOM 1565 O O . ARG A 1 203 ? -14.605 4.946 6.350 1.00 90.81 203 ARG A O 1
ATOM 1572 N N . HIS A 1 204 ? -13.258 6.542 7.189 1.00 92.94 204 HIS A N 1
ATOM 1573 C CA . HIS A 1 204 ? -13.301 7.399 6.003 1.00 92.94 204 HIS A CA 1
ATOM 1574 C C . HIS A 1 204 ? -12.780 6.647 4.767 1.00 92.94 204 HIS A C 1
ATOM 1576 O O . HIS A 1 204 ? -13.513 6.484 3.787 1.00 92.94 204 HIS A O 1
ATOM 1582 N N . ASP A 1 205 ? -11.576 6.085 4.855 1.00 93.19 205 ASP A N 1
ATOM 1583 C CA . ASP A 1 205 ? -10.936 5.351 3.766 1.00 93.19 205 ASP A CA 1
ATOM 1584 C C . ASP A 1 205 ? -11.671 4.044 3.432 1.00 93.19 205 ASP A C 1
ATOM 1586 O O . ASP A 1 205 ? -11.811 3.699 2.255 1.00 93.19 205 ASP A O 1
ATOM 1590 N N . ALA A 1 206 ? -12.202 3.328 4.432 1.00 92.25 206 ALA A N 1
ATOM 1591 C CA . ALA A 1 206 ? -13.005 2.124 4.213 1.00 92.25 206 ALA A CA 1
ATOM 1592 C C . ALA A 1 206 ? -14.288 2.417 3.417 1.00 92.25 206 ALA A C 1
ATOM 1594 O O . ALA A 1 206 ? -14.579 1.711 2.447 1.00 92.25 206 ALA A O 1
ATOM 1595 N N . VAL A 1 207 ? -15.042 3.451 3.810 1.00 91.94 207 VAL A N 1
ATOM 1596 C CA . VAL A 1 207 ? -16.343 3.804 3.216 1.00 91.94 207 VAL A CA 1
ATOM 1597 C C . VAL A 1 207 ? -16.176 4.452 1.844 1.00 91.94 207 VAL A C 1
ATOM 1599 O O . VAL A 1 207 ? -16.825 4.030 0.885 1.00 91.94 207 VAL A O 1
ATOM 1602 N N . HIS A 1 208 ? -15.289 5.442 1.721 1.00 91.94 208 HIS A N 1
ATOM 1603 C CA . HIS A 1 208 ? -15.067 6.159 0.461 1.00 91.94 208 HIS A CA 1
ATOM 1604 C C . HIS A 1 208 ? -14.121 5.427 -0.499 1.00 91.94 208 HIS A C 1
ATOM 1606 O O . HIS A 1 208 ? -13.985 5.843 -1.649 1.00 91.94 208 HIS A O 1
ATOM 1612 N N . ARG A 1 209 ? -13.504 4.318 -0.058 1.00 92.00 209 ARG A N 1
ATOM 1613 C CA . ARG A 1 209 ? -12.505 3.539 -0.813 1.00 92.00 209 ARG A CA 1
ATOM 1614 C C . ARG A 1 209 ? -11.328 4.402 -1.275 1.00 92.00 209 ARG A C 1
ATOM 1616 O O . ARG A 1 209 ? -10.816 4.215 -2.380 1.00 92.00 209 ARG A O 1
ATOM 1623 N N . TYR A 1 210 ? -10.931 5.359 -0.437 1.00 90.88 210 TYR A N 1
ATOM 1624 C CA . TYR A 1 210 ? -9.833 6.268 -0.736 1.00 90.88 210 TYR A CA 1
ATOM 1625 C C . TYR A 1 210 ? -8.524 5.486 -0.901 1.00 90.88 210 TYR A C 1
ATOM 1627 O O . TYR A 1 210 ? -8.269 4.519 -0.183 1.00 90.88 210 TYR A O 1
ATOM 1635 N N . TYR A 1 211 ? -7.706 5.868 -1.881 1.00 88.25 211 TYR A N 1
ATOM 1636 C CA . TYR A 1 211 ? -6.487 5.141 -2.232 1.00 88.25 211 TYR A CA 1
ATOM 1637 C C . TYR A 1 211 ? -5.267 5.827 -1.615 1.00 88.25 211 TYR A C 1
ATOM 1639 O O . TYR A 1 211 ? -4.677 6.732 -2.208 1.00 88.25 211 TYR A O 1
ATOM 1647 N N . ALA A 1 212 ? -4.927 5.407 -0.398 1.00 90.06 212 ALA A N 1
ATOM 1648 C CA . ALA A 1 212 ? -3.833 5.954 0.395 1.00 90.06 212 ALA A CA 1
ATOM 1649 C C . ALA A 1 212 ? -2.487 5.272 0.065 1.00 90.06 212 ALA A C 1
ATOM 1651 O O . ALA A 1 212 ? -2.443 4.241 -0.618 1.00 90.06 212 ALA A O 1
ATOM 1652 N N . SER A 1 213 ? -1.364 5.842 0.519 1.00 91.94 213 SER A N 1
ATOM 1653 C CA . SER A 1 213 ? -0.054 5.196 0.339 1.00 91.94 213 SER A CA 1
ATOM 1654 C C . SER A 1 213 ? 0.072 3.944 1.219 1.00 91.94 213 SER A C 1
ATOM 1656 O O . SER A 1 213 ? -0.625 3.808 2.227 1.00 91.94 213 SER A O 1
ATOM 1658 N N . GLY A 1 214 ? 0.972 3.014 0.875 1.00 90.88 214 GLY A N 1
ATOM 1659 C CA . GLY A 1 214 ? 1.217 1.834 1.713 1.00 90.88 214 GLY A CA 1
ATOM 1660 C C . GLY A 1 214 ? 1.662 2.215 3.128 1.00 90.88 214 GLY A C 1
ATOM 1661 O O . GLY A 1 214 ? 1.222 1.593 4.096 1.00 90.88 214 GLY A O 1
ATOM 1662 N N . HIS A 1 215 ? 2.455 3.285 3.242 1.00 92.69 215 HIS A N 1
ATOM 1663 C CA . HIS A 1 215 ? 2.827 3.909 4.508 1.00 92.69 215 HIS A CA 1
ATOM 1664 C C . HIS A 1 215 ? 1.605 4.320 5.348 1.00 92.69 215 HIS A C 1
ATOM 1666 O O . HIS A 1 215 ? 1.477 3.885 6.495 1.00 92.69 215 HIS A O 1
ATOM 1672 N N . ASP A 1 216 ? 0.691 5.112 4.782 1.00 93.19 216 ASP A N 1
ATOM 1673 C CA . ASP A 1 216 ? -0.449 5.672 5.523 1.00 93.19 216 ASP A CA 1
ATOM 1674 C C . ASP A 1 216 ? -1.394 4.566 5.985 1.00 93.19 216 ASP A C 1
ATOM 1676 O O . ASP A 1 216 ? -1.786 4.520 7.151 1.00 93.19 216 ASP A O 1
ATOM 1680 N N . VAL A 1 217 ? -1.676 3.600 5.106 1.00 94.50 217 VAL A N 1
ATOM 1681 C CA . VAL A 1 217 ? -2.514 2.445 5.443 1.00 94.50 217 VAL A CA 1
ATOM 1682 C C . VAL A 1 217 ? -1.883 1.647 6.590 1.00 94.50 217 VAL A C 1
ATOM 1684 O O . VAL A 1 217 ? -2.583 1.300 7.537 1.00 94.50 217 VAL A O 1
ATOM 1687 N N . ILE A 1 218 ? -0.568 1.394 6.570 1.00 95.44 218 ILE A N 1
ATOM 1688 C CA . ILE A 1 218 ? 0.138 0.713 7.672 1.00 95.44 218 ILE A CA 1
ATOM 1689 C C . ILE A 1 218 ? 0.118 1.548 8.961 1.00 95.44 218 ILE A C 1
ATOM 1691 O O . ILE A 1 218 ? -0.019 0.974 10.045 1.00 95.44 218 ILE A O 1
ATOM 1695 N N . SER A 1 219 ? 0.203 2.878 8.869 1.00 94.25 219 SER A N 1
ATOM 1696 C CA . SER A 1 219 ? 0.044 3.782 10.014 1.00 94.25 219 SER A CA 1
ATOM 1697 C C . SER A 1 219 ? -1.340 3.626 10.655 1.00 94.25 219 SER A C 1
ATOM 1699 O O . SER A 1 219 ? -1.439 3.368 11.855 1.00 94.25 219 SER A O 1
ATOM 1701 N N . LEU A 1 220 ? -2.407 3.622 9.848 1.00 95.31 220 LEU A N 1
ATOM 1702 C CA . LEU A 1 220 ? -3.774 3.368 10.314 1.00 95.31 220 LEU A CA 1
ATOM 1703 C C . LEU A 1 220 ? -3.931 1.984 10.975 1.00 95.31 220 LEU A C 1
ATOM 1705 O O . LEU A 1 220 ? -4.624 1.858 11.986 1.00 95.31 220 LEU A O 1
ATOM 1709 N N . MET A 1 221 ? -3.244 0.943 10.487 1.00 96.75 221 MET A N 1
ATOM 1710 C CA . MET A 1 221 ? -3.235 -0.364 11.168 1.00 96.75 221 MET A CA 1
ATOM 1711 C C . MET A 1 221 ? -2.518 -0.325 12.524 1.00 96.75 221 MET A C 1
ATOM 1713 O O . MET A 1 221 ? -2.932 -1.031 13.445 1.00 96.75 221 MET A O 1
ATOM 1717 N N . ARG A 1 222 ? -1.447 0.473 12.665 1.00 95.06 222 ARG A N 1
ATOM 1718 C CA . ARG A 1 222 ? -0.756 0.679 13.953 1.00 95.06 222 ARG A CA 1
ATOM 1719 C C . ARG A 1 222 ? -1.678 1.403 14.937 1.00 95.06 222 ARG A C 1
ATOM 1721 O O . ARG A 1 222 ? -1.846 0.913 16.047 1.00 95.06 222 ARG A O 1
ATOM 1728 N N . VAL A 1 223 ? -2.360 2.464 14.496 1.00 94.06 223 VAL A N 1
ATOM 1729 C CA . VAL A 1 223 ? -3.394 3.164 15.283 1.00 94.06 223 VAL A CA 1
ATOM 1730 C C . VAL A 1 223 ? -4.480 2.192 15.754 1.00 94.06 223 VAL A C 1
ATOM 1732 O O . VAL A 1 223 ? -4.778 2.141 16.946 1.00 94.06 223 VAL A O 1
ATOM 1735 N N . ALA A 1 224 ? -5.021 1.361 14.856 1.00 95.81 224 ALA A N 1
ATOM 1736 C CA . ALA A 1 224 ? -6.027 0.359 15.214 1.00 95.81 224 ALA A CA 1
ATOM 1737 C C . ALA A 1 224 ? -5.506 -0.648 16.254 1.00 95.81 224 ALA A C 1
ATOM 1739 O O . ALA A 1 224 ? -6.166 -0.882 17.263 1.00 95.81 224 ALA A O 1
ATOM 1740 N N . ARG A 1 225 ? -4.303 -1.209 16.042 1.00 95.62 225 ARG A N 1
ATOM 1741 C CA . ARG A 1 225 ? -3.630 -2.112 16.995 1.00 95.62 225 ARG A CA 1
ATOM 1742 C C . ARG A 1 225 ? -3.522 -1.480 18.381 1.00 95.62 225 ARG A C 1
ATOM 1744 O O . ARG A 1 225 ? -3.801 -2.144 19.374 1.00 95.62 225 ARG A O 1
ATOM 1751 N N . ASP A 1 226 ? -3.114 -0.222 18.436 1.00 92.62 226 ASP A N 1
ATOM 1752 C CA . ASP A 1 226 ? -2.827 0.481 19.682 1.00 92.62 226 ASP A CA 1
ATOM 1753 C C . ASP A 1 226 ? -4.118 0.826 20.445 1.00 92.62 226 ASP A C 1
ATOM 1755 O O . ASP A 1 226 ? -4.166 0.699 21.669 1.00 92.62 226 ASP A O 1
ATOM 1759 N N . ILE A 1 227 ? -5.209 1.120 19.730 1.00 92.81 227 ILE A N 1
ATOM 1760 C CA . ILE A 1 227 ? -6.562 1.206 20.304 1.00 92.81 227 ILE A CA 1
ATOM 1761 C C . ILE A 1 227 ? -7.030 -0.157 20.831 1.00 92.81 227 ILE A C 1
ATOM 1763 O O . ILE A 1 227 ? -7.561 -0.226 21.937 1.00 92.81 227 ILE A O 1
ATOM 1767 N N . PHE A 1 228 ? -6.805 -1.252 20.095 1.00 95.00 228 PHE A N 1
ATOM 1768 C CA . PHE A 1 228 ? -7.160 -2.592 20.574 1.00 95.00 228 PHE A CA 1
ATOM 1769 C C . PHE A 1 228 ? -6.409 -2.959 21.860 1.00 95.00 228 PHE A C 1
ATOM 1771 O O . PHE A 1 228 ? -7.023 -3.471 22.791 1.00 95.00 228 PHE A O 1
ATOM 1778 N N . VAL A 1 229 ? -5.119 -2.624 21.969 1.00 92.94 229 VAL A N 1
ATOM 1779 C CA . VAL A 1 229 ? -4.358 -2.774 23.224 1.00 92.94 229 VAL A CA 1
ATOM 1780 C C . VAL A 1 229 ? -4.973 -1.931 24.349 1.00 92.94 229 VAL A C 1
ATOM 1782 O O . VAL A 1 229 ? -5.134 -2.431 25.460 1.00 92.94 229 VAL A O 1
ATOM 1785 N N . ALA A 1 230 ? -5.382 -0.690 24.073 1.00 90.81 230 ALA A N 1
ATOM 1786 C CA . ALA A 1 230 ? -6.030 0.182 25.056 1.00 90.81 230 ALA A CA 1
ATOM 1787 C C . ALA A 1 230 ? -7.424 -0.306 25.515 1.00 90.81 230 ALA A C 1
ATOM 1789 O O . ALA A 1 230 ? -7.860 0.029 26.617 1.00 90.81 230 ALA A O 1
ATOM 1790 N N . PHE A 1 231 ? -8.116 -1.105 24.699 1.00 92.38 231 PHE A N 1
ATOM 1791 C CA . PHE A 1 231 ? -9.394 -1.747 25.034 1.00 92.38 231 PHE A CA 1
ATOM 1792 C C . PHE A 1 231 ? -9.258 -3.152 25.656 1.00 92.38 231 PHE A C 1
ATOM 1794 O O . PHE A 1 231 ? -10.280 -3.782 25.944 1.00 92.38 231 PHE A O 1
ATOM 1801 N N . ASP A 1 232 ? -8.031 -3.643 25.872 1.00 92.81 232 ASP A N 1
ATOM 1802 C CA . ASP A 1 232 ? -7.738 -5.032 26.271 1.00 92.81 232 ASP A CA 1
ATOM 1803 C C . ASP A 1 232 ? -8.262 -6.079 25.252 1.00 92.81 232 ASP A C 1
ATOM 1805 O O . ASP A 1 232 ? -8.664 -7.195 25.582 1.00 92.81 232 ASP A O 1
ATOM 1809 N N . ASP A 1 233 ? -8.265 -5.710 23.966 1.00 95.00 233 ASP A N 1
ATOM 1810 C CA . ASP A 1 233 ? -8.635 -6.567 22.839 1.00 95.00 233 ASP A CA 1
ATOM 1811 C C . ASP A 1 233 ? -7.399 -7.213 22.189 1.00 95.00 233 ASP A C 1
ATOM 1813 O O . ASP A 1 233 ? -6.913 -6.816 21.124 1.00 95.00 233 ASP A O 1
ATOM 1817 N N . SER A 1 234 ? -6.902 -8.275 22.818 1.00 95.69 234 SER A N 1
ATOM 1818 C CA . SER A 1 234 ? -5.780 -9.063 22.288 1.00 95.69 234 SER A CA 1
ATOM 1819 C C . SER A 1 234 ? -6.066 -9.696 20.913 1.00 95.69 234 SER A C 1
ATOM 1821 O O . SER A 1 234 ? -5.148 -9.794 20.091 1.00 95.69 234 SER A O 1
ATOM 1823 N N . LYS A 1 235 ? -7.323 -10.071 20.607 1.00 96.88 235 LYS A N 1
ATOM 1824 C CA . LYS A 1 235 ? -7.718 -10.636 19.297 1.00 96.88 235 LYS A CA 1
ATOM 1825 C C . LYS A 1 235 ? -7.611 -9.572 18.200 1.00 96.88 235 LYS A C 1
ATOM 1827 O O . LYS A 1 235 ? -7.000 -9.837 17.164 1.00 96.88 235 LYS A O 1
ATOM 1832 N N . GLY A 1 236 ? -8.147 -8.373 18.428 1.00 97.12 236 GLY A N 1
ATOM 1833 C CA . GLY A 1 236 ? -8.043 -7.241 17.502 1.00 97.12 236 GLY A CA 1
ATOM 1834 C C . GLY A 1 236 ? -6.604 -6.776 17.301 1.00 97.12 236 GLY A C 1
ATOM 1835 O O . GLY A 1 236 ? -6.165 -6.625 16.158 1.00 97.12 236 GLY A O 1
ATOM 1836 N N . ALA A 1 237 ? -5.828 -6.646 18.382 1.00 96.44 237 ALA A N 1
ATOM 1837 C CA . ALA A 1 237 ? -4.416 -6.268 18.308 1.00 96.44 237 ALA A CA 1
ATOM 1838 C C . ALA A 1 237 ? -3.597 -7.268 17.468 1.00 96.44 237 ALA A C 1
ATOM 1840 O O . ALA A 1 237 ? -2.800 -6.860 16.616 1.00 96.44 237 ALA A O 1
ATOM 1841 N N . LEU A 1 238 ? -3.839 -8.575 17.633 1.00 97.00 238 LEU A N 1
ATOM 1842 C CA . LEU A 1 238 ? -3.209 -9.622 16.824 1.00 97.00 238 LEU A CA 1
ATOM 1843 C C . LEU A 1 238 ? -3.646 -9.570 15.349 1.00 97.00 238 LEU A C 1
ATOM 1845 O O . LEU A 1 238 ? -2.809 -9.752 14.464 1.00 97.00 238 LEU A O 1
ATOM 1849 N N . ILE A 1 239 ? -4.926 -9.305 15.065 1.00 97.44 239 ILE A N 1
ATOM 1850 C CA . ILE A 1 239 ? -5.439 -9.138 13.693 1.00 97.44 239 ILE A CA 1
ATOM 1851 C C . ILE A 1 239 ? -4.753 -7.949 13.005 1.00 97.44 239 ILE A C 1
ATOM 1853 O O . ILE A 1 239 ? -4.209 -8.110 11.911 1.00 97.44 239 ILE A O 1
ATOM 1857 N N . ALA A 1 240 ? -4.696 -6.789 13.663 1.00 97.44 240 ALA A N 1
ATOM 1858 C CA . ALA A 1 240 ? -4.016 -5.606 13.139 1.00 97.44 240 ALA A CA 1
ATOM 1859 C C . ALA A 1 240 ? -2.513 -5.858 12.915 1.00 97.44 240 ALA A C 1
ATOM 1861 O O . ALA A 1 240 ? -1.982 -5.525 11.855 1.00 97.44 240 ALA A O 1
ATOM 1862 N N . HIS A 1 241 ? -1.835 -6.537 13.848 1.00 96.25 241 HIS A N 1
ATOM 1863 C CA . HIS A 1 241 ? -0.437 -6.944 13.679 1.00 96.25 241 HIS A CA 1
ATOM 1864 C C . HIS A 1 241 ? -0.231 -7.878 12.470 1.00 96.25 241 HIS A C 1
ATOM 1866 O O . HIS A 1 241 ? 0.711 -7.688 11.697 1.00 96.25 241 HIS A O 1
ATOM 1872 N N . LYS A 1 242 ? -1.117 -8.864 12.264 1.00 97.25 242 LYS A N 1
ATOM 1873 C CA . LYS A 1 242 ? -1.076 -9.748 11.085 1.00 97.25 242 LYS A CA 1
ATOM 1874 C C . LYS A 1 242 ? -1.268 -8.967 9.781 1.00 97.25 242 LYS A C 1
ATOM 1876 O O . LYS A 1 242 ? -0.542 -9.223 8.823 1.00 97.25 242 LYS A O 1
ATOM 1881 N N . TYR A 1 243 ? -2.186 -7.999 9.737 1.00 97.44 243 TYR A N 1
ATOM 1882 C CA . TYR A 1 243 ? -2.374 -7.159 8.549 1.00 97.44 243 TYR A CA 1
ATOM 1883 C C . TYR A 1 243 ? -1.171 -6.249 8.262 1.00 97.44 243 TYR A C 1
ATOM 1885 O O . TYR A 1 243 ? -0.807 -6.110 7.093 1.00 97.44 243 TYR A O 1
ATOM 1893 N N . ILE A 1 244 ? -0.498 -5.712 9.289 1.00 96.56 244 ILE A N 1
ATOM 1894 C CA . ILE A 1 244 ? 0.766 -4.973 9.120 1.00 96.56 244 ILE A CA 1
ATOM 1895 C C . ILE A 1 244 ? 1.823 -5.877 8.475 1.00 96.56 244 ILE A C 1
ATOM 1897 O O . ILE A 1 244 ? 2.429 -5.486 7.480 1.00 96.56 244 ILE A O 1
ATOM 1901 N N . ALA A 1 245 ? 2.015 -7.094 8.994 1.00 95.50 245 ALA A N 1
ATOM 1902 C CA . ALA A 1 245 ? 3.001 -8.038 8.465 1.00 95.50 245 ALA A CA 1
ATOM 1903 C C . ALA A 1 245 ? 2.733 -8.407 6.992 1.00 95.50 245 ALA A C 1
ATOM 1905 O O . ALA A 1 245 ? 3.630 -8.283 6.163 1.00 95.50 245 ALA A O 1
ATOM 1906 N N . ILE A 1 246 ? 1.487 -8.765 6.654 1.00 94.75 246 ILE A N 1
ATOM 1907 C CA . ILE A 1 246 ? 1.071 -9.080 5.273 1.00 94.75 246 ILE A CA 1
ATOM 1908 C C . ILE A 1 246 ? 1.268 -7.870 4.343 1.00 94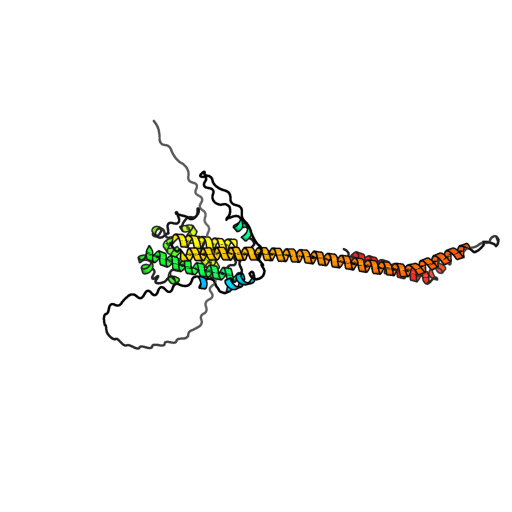.75 246 ILE A C 1
ATOM 1910 O O . ILE A 1 246 ? 1.690 -8.023 3.201 1.00 94.75 246 ILE A O 1
ATOM 1914 N N . SER A 1 247 ? 0.984 -6.656 4.819 1.00 94.56 247 SER A N 1
ATOM 1915 C CA . SER A 1 247 ? 1.132 -5.437 4.013 1.00 94.56 247 SER A CA 1
ATOM 1916 C C . SER A 1 247 ? 2.595 -5.107 3.718 1.00 94.56 247 SER A C 1
ATOM 1918 O O . SER A 1 247 ? 2.914 -4.707 2.602 1.00 94.56 247 SER A O 1
ATOM 1920 N N . LEU A 1 248 ? 3.486 -5.323 4.690 1.00 93.56 248 LEU A N 1
ATOM 1921 C CA . LEU A 1 248 ? 4.933 -5.184 4.506 1.00 93.56 248 LEU A CA 1
ATOM 1922 C C . LEU A 1 248 ? 5.488 -6.228 3.525 1.00 93.56 248 LEU A C 1
ATOM 1924 O O . LEU A 1 248 ? 6.320 -5.889 2.688 1.00 93.56 248 LEU A O 1
ATOM 1928 N N . GLU A 1 249 ? 5.005 -7.472 3.588 1.00 93.88 249 GLU A N 1
ATOM 1929 C CA . GLU A 1 249 ? 5.383 -8.546 2.657 1.00 93.88 249 GLU A CA 1
ATOM 1930 C C . GLU A 1 249 ? 4.935 -8.237 1.217 1.00 93.88 249 GLU A C 1
ATOM 1932 O O . GLU A 1 249 ? 5.741 -8.311 0.290 1.00 93.88 249 GLU A O 1
ATOM 1937 N N . ILE A 1 250 ? 3.682 -7.799 1.029 1.00 92.19 250 ILE A N 1
ATOM 1938 C CA . ILE A 1 250 ? 3.155 -7.369 -0.278 1.00 92.19 250 ILE A CA 1
ATOM 1939 C C . ILE A 1 250 ? 3.952 -6.184 -0.833 1.00 92.19 250 ILE A C 1
ATOM 1941 O O . ILE A 1 250 ? 4.258 -6.157 -2.027 1.00 92.19 250 ILE A O 1
ATOM 1945 N N . ALA A 1 251 ? 4.302 -5.210 0.010 1.00 89.62 251 ALA A N 1
ATOM 1946 C CA . ALA A 1 251 ? 5.073 -4.052 -0.421 1.00 89.62 251 ALA A CA 1
ATOM 1947 C C . ALA A 1 251 ? 6.491 -4.444 -0.871 1.00 89.62 251 ALA A C 1
ATOM 1949 O O . ALA A 1 251 ? 6.885 -4.090 -1.979 1.00 89.62 251 ALA A O 1
ATOM 1950 N N . ALA A 1 252 ? 7.202 -5.258 -0.085 1.00 89.50 252 ALA A N 1
ATOM 1951 C CA . ALA A 1 252 ? 8.537 -5.752 -0.431 1.00 89.50 252 ALA A CA 1
ATOM 1952 C C . ALA A 1 252 ? 8.542 -6.686 -1.660 1.00 89.50 252 ALA A C 1
ATOM 1954 O O . ALA A 1 252 ? 9.523 -6.745 -2.397 1.00 89.50 252 ALA A O 1
ATOM 1955 N N . ALA A 1 253 ? 7.460 -7.430 -1.915 1.00 91.62 253 ALA A N 1
ATOM 1956 C CA . ALA A 1 253 ? 7.294 -8.172 -3.168 1.00 91.62 253 ALA A CA 1
ATOM 1957 C C . ALA A 1 253 ? 7.056 -7.235 -4.366 1.00 91.62 253 ALA A C 1
ATOM 1959 O O . ALA A 1 253 ? 7.617 -7.442 -5.436 1.00 91.62 253 ALA A O 1
ATOM 1960 N N . THR A 1 254 ? 6.269 -6.174 -4.175 1.00 90.12 254 THR A N 1
ATOM 1961 C CA . THR A 1 254 ? 6.006 -5.167 -5.217 1.00 90.12 254 THR A CA 1
ATOM 1962 C C . THR A 1 254 ? 7.278 -4.399 -5.591 1.00 90.12 254 THR A C 1
ATOM 1964 O O . THR A 1 254 ? 7.513 -4.151 -6.768 1.00 90.12 254 THR A O 1
ATOM 1967 N N . GLU A 1 255 ? 8.116 -4.065 -4.607 1.00 89.38 255 GLU A N 1
ATOM 1968 C CA . GLU A 1 255 ? 9.417 -3.411 -4.801 1.00 89.38 255 GLU A CA 1
ATOM 1969 C C . GLU A 1 255 ? 10.362 -4.272 -5.652 1.00 89.38 255 GLU A C 1
ATOM 1971 O O . GLU A 1 255 ? 10.768 -3.834 -6.727 1.00 89.38 255 GLU A O 1
ATOM 1976 N N . ARG A 1 256 ? 10.591 -5.536 -5.253 1.00 90.31 256 ARG A N 1
ATOM 1977 C CA . ARG A 1 256 ? 11.403 -6.506 -6.017 1.00 90.31 256 ARG A CA 1
ATOM 1978 C C . ARG A 1 256 ? 10.928 -6.661 -7.465 1.00 90.31 256 ARG A C 1
ATOM 1980 O O . ARG A 1 256 ? 11.741 -6.634 -8.383 1.00 90.31 256 ARG A O 1
ATOM 1987 N N . ASN A 1 257 ? 9.616 -6.774 -7.682 1.00 91.69 257 ASN A N 1
ATOM 1988 C CA . ASN A 1 257 ? 9.056 -6.915 -9.028 1.00 91.69 257 ASN A CA 1
ATOM 1989 C C . ASN A 1 257 ? 9.275 -5.654 -9.885 1.00 91.69 257 ASN A C 1
ATOM 1991 O O . ASN A 1 257 ? 9.498 -5.762 -11.088 1.00 91.69 257 ASN A O 1
ATOM 1995 N N . ASN A 1 258 ? 9.227 -4.458 -9.288 1.00 90.19 258 ASN A N 1
ATOM 1996 C CA . ASN A 1 258 ? 9.499 -3.208 -10.003 1.00 90.19 258 ASN A CA 1
ATOM 1997 C C . ASN A 1 258 ? 10.983 -3.090 -10.397 1.00 90.19 258 ASN A C 1
ATOM 1999 O O . ASN A 1 258 ? 11.282 -2.659 -11.511 1.00 90.19 258 ASN A O 1
ATOM 2003 N N . GLU A 1 259 ? 11.904 -3.500 -9.518 1.00 90.94 259 GLU A N 1
ATOM 2004 C CA . GLU A 1 259 ? 13.341 -3.576 -9.823 1.00 90.94 259 GLU A CA 1
ATOM 2005 C C . GLU A 1 259 ? 13.630 -4.591 -10.942 1.00 90.94 259 GLU A C 1
ATOM 2007 O O . GLU A 1 259 ? 14.383 -4.297 -11.876 1.00 90.94 259 GLU A O 1
ATOM 2012 N N . GLU A 1 260 ? 12.988 -5.763 -10.905 1.00 94.50 260 GLU A N 1
ATOM 2013 C CA . GLU A 1 260 ? 13.106 -6.767 -11.966 1.00 94.50 260 GLU A CA 1
ATOM 2014 C C . GLU A 1 260 ? 12.616 -6.215 -13.315 1.00 94.50 260 GLU A C 1
ATOM 2016 O O . GLU A 1 260 ? 13.343 -6.281 -14.305 1.00 94.50 260 GLU A O 1
ATOM 2021 N N . ILE A 1 261 ? 11.439 -5.580 -13.360 1.00 93.25 261 ILE A N 1
ATOM 2022 C CA . ILE A 1 261 ? 10.913 -4.957 -14.587 1.00 93.25 261 ILE A CA 1
ATOM 2023 C C . ILE A 1 261 ? 11.886 -3.899 -15.134 1.00 93.25 261 ILE A C 1
ATOM 2025 O O . ILE A 1 261 ? 12.160 -3.882 -16.335 1.00 93.25 261 ILE A O 1
ATOM 2029 N N . TYR A 1 262 ? 12.448 -3.046 -14.273 1.00 94.38 262 TYR A N 1
ATOM 2030 C CA . TYR A 1 262 ? 13.401 -2.010 -14.685 1.00 94.38 262 TYR A CA 1
ATOM 2031 C C . TYR A 1 262 ? 14.716 -2.595 -15.234 1.00 94.38 262 TYR A C 1
ATOM 2033 O O . TYR A 1 262 ? 15.245 -2.125 -16.248 1.00 94.38 262 TYR A O 1
ATOM 2041 N N . THR A 1 263 ? 15.244 -3.648 -14.603 1.00 96.12 263 THR A N 1
ATOM 2042 C CA . THR A 1 263 ? 16.461 -4.325 -15.084 1.00 96.12 263 THR A CA 1
ATOM 2043 C C . THR A 1 263 ? 16.223 -5.072 -16.397 1.00 96.12 263 THR A C 1
ATOM 2045 O O . THR A 1 263 ? 17.057 -4.965 -17.298 1.00 96.12 263 THR A O 1
ATOM 2048 N N . GLN A 1 264 ? 15.071 -5.733 -16.564 1.00 95.62 264 GLN A N 1
ATOM 2049 C CA . GLN A 1 264 ? 14.667 -6.361 -17.828 1.00 95.62 264 GLN A CA 1
ATOM 2050 C C . GLN A 1 264 ? 14.515 -5.329 -18.960 1.00 95.62 264 GLN A C 1
ATOM 2052 O O . GLN A 1 264 ? 15.019 -5.559 -20.058 1.00 95.62 264 GLN A O 1
ATOM 2057 N N . GLN A 1 265 ? 13.897 -4.171 -18.697 1.00 96.12 265 GLN A N 1
ATOM 2058 C CA . GLN A 1 265 ? 13.801 -3.068 -19.666 1.00 96.12 265 GLN A CA 1
ATOM 2059 C C . GLN A 1 265 ? 15.188 -2.557 -20.079 1.00 96.12 265 GLN A C 1
ATOM 2061 O O . GLN A 1 265 ? 15.498 -2.507 -21.268 1.00 96.12 265 GLN A O 1
ATOM 2066 N N . THR A 1 266 ? 16.059 -2.279 -19.104 1.00 96.94 266 THR A N 1
ATOM 2067 C CA . THR A 1 266 ? 17.441 -1.823 -19.350 1.00 96.94 266 THR A CA 1
ATOM 2068 C C . THR A 1 266 ? 18.250 -2.839 -20.170 1.00 96.94 266 THR A C 1
ATOM 2070 O O . THR A 1 266 ? 19.095 -2.462 -20.985 1.00 96.94 266 THR A O 1
ATOM 2073 N N . LEU A 1 267 ? 18.025 -4.139 -19.956 1.00 97.94 267 LEU A N 1
ATOM 2074 C CA . LEU A 1 267 ? 18.674 -5.211 -20.711 1.00 97.94 267 LEU A CA 1
ATOM 2075 C C . LEU A 1 267 ? 18.146 -5.275 -22.152 1.00 97.94 267 LEU A C 1
ATOM 2077 O O . LEU A 1 267 ? 18.950 -5.251 -23.083 1.00 97.94 267 LEU A O 1
ATOM 2081 N N . ALA A 1 268 ? 16.824 -5.243 -22.343 1.00 95.94 268 ALA A N 1
ATOM 2082 C CA . ALA A 1 268 ? 16.197 -5.242 -23.665 1.00 95.94 268 ALA A CA 1
ATOM 2083 C C . ALA A 1 268 ? 16.611 -4.026 -24.521 1.00 95.94 268 ALA A C 1
ATOM 2085 O O . ALA A 1 268 ? 16.852 -4.162 -25.722 1.00 95.94 268 ALA A O 1
ATOM 2086 N N . GLU A 1 269 ? 16.766 -2.844 -23.915 1.00 97.44 269 GLU A N 1
ATOM 2087 C CA . GLU A 1 269 ? 17.295 -1.649 -24.591 1.00 97.44 269 GLU A CA 1
ATOM 2088 C C . GLU A 1 269 ? 18.738 -1.846 -25.084 1.00 97.44 269 GLU A C 1
ATOM 2090 O O . GLU A 1 269 ? 19.068 -1.478 -26.216 1.00 97.44 269 GLU A O 1
ATOM 2095 N N . ARG A 1 270 ? 19.603 -2.461 -24.265 1.00 98.12 270 ARG A N 1
ATOM 2096 C CA . ARG A 1 270 ? 20.998 -2.759 -24.638 1.00 98.12 270 ARG A CA 1
ATOM 2097 C C . ARG A 1 270 ? 21.078 -3.792 -25.757 1.00 98.12 270 ARG A C 1
ATOM 2099 O O . ARG A 1 270 ? 21.839 -3.590 -26.701 1.00 98.12 270 ARG A O 1
ATOM 2106 N N . GLU A 1 271 ? 20.292 -4.862 -25.677 1.00 98.00 271 GLU A N 1
ATOM 2107 C CA . GLU A 1 271 ? 20.225 -5.891 -26.721 1.00 98.00 271 GLU A CA 1
ATOM 2108 C C . GLU A 1 271 ? 19.709 -5.315 -28.045 1.00 98.00 271 GLU A C 1
ATOM 2110 O O . GLU A 1 271 ? 20.327 -5.526 -29.089 1.00 98.00 271 GLU A O 1
ATOM 2115 N N . SER A 1 272 ? 18.646 -4.504 -27.996 1.00 97.31 272 SER A N 1
ATOM 2116 C CA . SER A 1 272 ? 18.115 -3.779 -29.156 1.00 97.31 272 SER A CA 1
ATOM 2117 C C . SER A 1 272 ? 19.174 -2.873 -29.795 1.00 97.31 272 SER A C 1
ATOM 2119 O O . SER A 1 272 ? 19.393 -2.927 -31.008 1.00 97.31 272 SER A O 1
ATOM 2121 N N . LYS A 1 273 ? 19.917 -2.106 -28.984 1.00 97.69 273 LYS A N 1
ATOM 2122 C CA . LYS A 1 273 ? 21.013 -1.258 -29.469 1.00 97.69 273 LYS A CA 1
ATOM 2123 C C . LYS A 1 273 ? 22.112 -2.070 -30.165 1.00 97.69 273 LYS A C 1
ATOM 2125 O O . LYS A 1 273 ? 22.504 -1.720 -31.277 1.00 97.69 273 LYS A O 1
ATOM 2130 N N . ILE A 1 274 ? 22.571 -3.168 -29.559 1.00 98.12 274 ILE A N 1
ATOM 2131 C CA . ILE A 1 274 ? 23.599 -4.047 -30.145 1.00 98.12 274 ILE A CA 1
ATOM 2132 C C . ILE A 1 274 ? 23.103 -4.672 -31.459 1.00 98.12 274 ILE A C 1
ATOM 2134 O O . ILE A 1 274 ? 23.860 -4.748 -32.431 1.00 98.12 274 ILE A O 1
ATOM 2138 N N . ALA A 1 275 ? 21.832 -5.078 -31.531 1.00 97.62 275 ALA A N 1
ATOM 2139 C CA . ALA A 1 275 ? 21.228 -5.621 -32.746 1.00 97.62 275 ALA A CA 1
ATOM 2140 C C . ALA A 1 275 ? 21.162 -4.580 -33.881 1.00 97.62 275 ALA A C 1
ATOM 2142 O O . ALA A 1 275 ? 21.488 -4.900 -35.030 1.00 97.62 275 ALA A O 1
ATOM 2143 N N . ILE A 1 276 ? 20.809 -3.328 -33.567 1.00 96.88 276 ILE A N 1
ATOM 2144 C CA . ILE A 1 276 ? 20.815 -2.207 -34.520 1.00 96.88 276 ILE A CA 1
ATOM 2145 C C . ILE A 1 276 ? 22.243 -1.928 -35.009 1.00 96.88 276 ILE A C 1
ATOM 2147 O O . ILE A 1 276 ? 22.475 -1.910 -36.218 1.00 96.88 276 ILE A O 1
ATOM 2151 N N . GLU A 1 277 ? 23.216 -1.786 -34.105 1.00 97.69 277 GLU A N 1
ATOM 2152 C CA . GLU A 1 277 ? 24.623 -1.539 -34.459 1.00 97.69 277 GLU A CA 1
ATOM 2153 C C . GLU A 1 277 ? 25.197 -2.663 -35.340 1.00 97.69 277 GLU A C 1
ATOM 2155 O O . GLU A 1 277 ? 25.795 -2.392 -36.385 1.00 97.69 277 GLU A O 1
ATOM 2160 N N . THR A 1 278 ? 24.929 -3.925 -34.992 1.00 98.19 278 THR A N 1
ATOM 2161 C CA . THR A 1 278 ? 25.333 -5.109 -35.774 1.00 98.19 278 THR A CA 1
ATOM 2162 C C . THR A 1 278 ? 24.708 -5.103 -37.173 1.00 98.19 278 THR A C 1
ATOM 2164 O O . THR A 1 278 ? 25.384 -5.376 -38.170 1.00 98.19 278 THR A O 1
ATOM 2167 N N . THR A 1 279 ? 23.427 -4.738 -37.274 1.00 98.00 279 THR A N 1
ATOM 2168 C CA . THR A 1 279 ? 22.713 -4.635 -38.555 1.00 98.00 279 THR A CA 1
ATOM 2169 C C . THR A 1 279 ? 23.289 -3.512 -39.419 1.00 98.00 279 THR A C 1
ATOM 2171 O O . THR A 1 279 ? 23.569 -3.727 -40.600 1.00 98.00 279 THR A O 1
ATOM 2174 N N . CYS A 1 280 ? 23.562 -2.342 -38.836 1.00 96.69 280 CYS A N 1
ATOM 2175 C CA . CYS A 1 280 ? 24.203 -1.214 -39.513 1.00 96.69 280 CYS A CA 1
ATOM 2176 C C . CYS A 1 280 ? 25.613 -1.558 -40.022 1.00 96.69 280 CYS A C 1
ATOM 2178 O O . CYS A 1 280 ? 25.955 -1.207 -41.154 1.00 96.69 280 CYS A O 1
ATOM 2180 N N . LEU A 1 281 ? 26.418 -2.283 -39.237 1.00 97.25 281 LEU A N 1
ATOM 2181 C CA . LEU A 1 281 ? 27.738 -2.765 -39.661 1.00 97.25 281 LEU A CA 1
ATOM 2182 C C . LEU A 1 281 ? 27.636 -3.773 -40.818 1.00 97.25 281 LEU A C 1
ATOM 2184 O O . LEU A 1 281 ? 28.378 -3.654 -41.793 1.00 97.25 281 LEU A O 1
ATOM 2188 N N . SER A 1 282 ? 26.679 -4.704 -40.765 1.00 98.00 282 SER A N 1
ATOM 2189 C CA . SER A 1 282 ? 26.417 -5.667 -41.847 1.00 98.00 282 SER A CA 1
ATOM 2190 C C . SER A 1 282 ? 25.979 -4.978 -43.148 1.00 98.00 282 SER A C 1
ATOM 2192 O O . SER A 1 282 ? 26.512 -5.265 -44.223 1.00 98.00 282 SER A O 1
ATOM 2194 N N . ILE A 1 283 ? 25.068 -4.000 -43.065 1.00 95.44 283 ILE A N 1
ATOM 2195 C CA . ILE A 1 283 ? 24.651 -3.178 -44.212 1.00 95.44 283 ILE A CA 1
ATOM 2196 C C . ILE A 1 283 ? 25.849 -2.408 -44.783 1.00 95.44 283 ILE A C 1
ATOM 2198 O O . ILE A 1 283 ? 26.079 -2.453 -45.993 1.00 95.44 283 ILE A O 1
ATOM 2202 N N . ARG A 1 284 ? 26.655 -1.761 -43.929 1.00 96.19 284 ARG A N 1
ATOM 2203 C CA . ARG A 1 284 ? 27.860 -1.021 -44.338 1.00 96.19 284 ARG A CA 1
ATOM 2204 C C . ARG A 1 284 ? 28.865 -1.921 -45.062 1.00 96.19 284 ARG A C 1
ATOM 2206 O O . ARG A 1 284 ? 29.341 -1.539 -46.127 1.00 96.19 284 ARG A O 1
ATOM 2213 N N . ALA A 1 285 ? 29.138 -3.117 -44.540 1.00 96.81 285 ALA A N 1
ATOM 2214 C CA . ALA A 1 285 ? 30.036 -4.085 -45.171 1.00 96.81 285 ALA A CA 1
ATOM 2215 C C . ALA A 1 285 ? 29.516 -4.544 -46.546 1.00 96.81 285 ALA A C 1
ATOM 2217 O O . ALA A 1 285 ? 30.262 -4.555 -47.524 1.00 96.81 285 ALA A O 1
ATOM 2218 N N . ARG A 1 286 ? 28.215 -4.847 -46.661 1.00 96.69 286 ARG A N 1
ATOM 2219 C CA . ARG A 1 286 ? 27.586 -5.226 -47.941 1.00 96.69 286 ARG A CA 1
ATOM 2220 C C . ARG A 1 286 ? 27.648 -4.105 -48.980 1.00 96.69 286 ARG A C 1
ATOM 2222 O O . ARG A 1 286 ? 27.885 -4.389 -50.153 1.00 96.69 286 ARG A O 1
ATOM 2229 N N . LEU A 1 287 ? 27.445 -2.852 -48.566 1.00 96.00 287 LEU A N 1
ATOM 2230 C CA . LEU A 1 287 ? 27.573 -1.687 -49.446 1.00 96.00 287 LEU A CA 1
ATOM 2231 C C . LEU A 1 287 ? 29.028 -1.461 -49.875 1.00 96.00 287 LEU A C 1
ATOM 2233 O O . LEU A 1 287 ? 29.264 -1.267 -51.063 1.00 96.00 287 LEU A O 1
ATOM 2237 N N . GLY A 1 288 ? 29.991 -1.564 -48.953 1.00 96.19 288 GLY A N 1
ATOM 2238 C CA . GLY A 1 288 ? 31.424 -1.469 -49.255 1.00 96.19 288 GLY A CA 1
ATOM 2239 C C . GLY A 1 288 ? 31.875 -2.510 -50.282 1.00 96.19 288 GLY A C 1
ATOM 2240 O O . GLY A 1 288 ? 32.390 -2.144 -51.337 1.00 96.19 288 GLY A O 1
ATOM 2241 N N . ASN A 1 289 ? 31.568 -3.789 -50.040 1.00 96.62 289 ASN A N 1
ATOM 2242 C CA . ASN A 1 289 ? 31.881 -4.880 -50.969 1.00 96.62 289 ASN A CA 1
ATOM 2243 C C . ASN A 1 289 ? 31.236 -4.663 -52.348 1.00 96.62 289 ASN A C 1
ATOM 2245 O O . ASN A 1 289 ? 31.863 -4.910 -53.378 1.00 96.62 289 ASN A O 1
ATOM 2249 N N . ARG A 1 290 ? 29.988 -4.169 -52.388 1.00 96.25 290 ARG A N 1
ATOM 2250 C CA . ARG A 1 290 ? 29.301 -3.871 -53.651 1.00 96.25 290 ARG A CA 1
ATOM 2251 C C . ARG A 1 290 ? 29.976 -2.722 -54.400 1.00 96.25 290 ARG A C 1
ATOM 2253 O O . ARG A 1 290 ? 30.219 -2.870 -55.593 1.00 96.25 290 ARG A O 1
ATOM 2260 N N . LEU A 1 291 ? 30.306 -1.619 -53.728 1.00 96.12 291 LEU A N 1
ATOM 2261 C CA . LEU A 1 291 ? 31.019 -0.490 -54.337 1.00 96.12 291 LEU A CA 1
ATOM 2262 C C . LEU A 1 291 ? 32.386 -0.919 -54.880 1.00 96.12 291 LEU A C 1
ATOM 2264 O O . LEU A 1 291 ? 32.682 -0.633 -56.037 1.00 96.12 291 LEU A O 1
ATOM 2268 N N . GLN A 1 292 ? 33.164 -1.683 -54.108 1.00 95.38 292 GLN A N 1
ATOM 2269 C CA . GLN A 1 292 ? 34.452 -2.214 -54.561 1.00 95.38 292 GLN A CA 1
ATOM 2270 C C . GLN A 1 292 ? 34.286 -3.093 -55.811 1.00 95.38 292 GLN A C 1
ATOM 2272 O O . GLN A 1 292 ? 34.961 -2.862 -56.809 1.00 95.38 292 GLN A O 1
ATOM 2277 N N . SER A 1 293 ? 33.310 -4.011 -55.823 1.00 95.50 293 SER A N 1
ATOM 2278 C CA . SER A 1 293 ? 33.041 -4.871 -56.991 1.00 95.50 293 SER A CA 1
ATOM 2279 C C . SER A 1 293 ? 32.622 -4.122 -58.267 1.00 95.50 293 SER A C 1
ATOM 2281 O O . SER A 1 293 ? 32.737 -4.671 -59.358 1.00 95.50 293 SER A O 1
ATOM 2283 N N . GLN A 1 294 ? 32.111 -2.891 -58.147 1.00 95.00 294 GLN A N 1
ATOM 2284 C CA . GLN A 1 294 ? 31.764 -2.031 -59.286 1.00 95.00 294 GLN A CA 1
ATOM 2285 C C . GLN A 1 294 ? 32.922 -1.118 -59.710 1.00 95.00 294 GLN A C 1
ATOM 2287 O O . GLN A 1 294 ? 32.999 -0.741 -60.876 1.00 95.00 294 GLN A O 1
ATOM 2292 N N . LEU A 1 295 ? 33.814 -0.764 -58.780 1.00 94.88 295 LEU A N 1
ATOM 2293 C CA . LEU A 1 295 ? 34.945 0.124 -59.037 1.00 94.88 295 LEU A CA 1
ATOM 2294 C C . LEU A 1 295 ? 36.160 -0.620 -59.616 1.00 94.88 295 LEU A C 1
ATOM 2296 O O . LEU A 1 295 ? 36.837 -0.063 -60.472 1.00 94.88 295 LEU A O 1
ATOM 2300 N N . GLU A 1 296 ? 36.404 -1.872 -59.213 1.00 95.44 296 GLU A N 1
ATOM 2301 C CA . GLU A 1 296 ? 37.513 -2.708 -59.714 1.00 95.44 296 GLU A CA 1
ATOM 2302 C C . GLU A 1 296 ? 37.588 -2.773 -61.261 1.00 95.44 296 GLU A C 1
ATOM 2304 O O . GLU A 1 296 ? 38.643 -2.450 -61.813 1.00 95.44 296 GLU A O 1
ATOM 2309 N N . PRO A 1 297 ? 36.498 -3.066 -62.010 1.00 95.12 297 PRO A N 1
ATOM 2310 C CA . PRO A 1 297 ? 36.546 -3.056 -63.476 1.00 95.12 297 PRO A CA 1
ATOM 2311 C C . PRO A 1 297 ? 36.856 -1.677 -64.073 1.00 95.12 297 PRO A C 1
ATOM 2313 O O . PRO A 1 297 ? 37.479 -1.593 -65.129 1.00 95.12 297 PRO A O 1
ATOM 2316 N N . LEU A 1 298 ? 36.427 -0.594 -63.413 1.00 94.44 298 LEU A N 1
ATOM 2317 C CA . LEU A 1 298 ? 36.692 0.773 -63.867 1.00 94.44 298 LEU A CA 1
ATOM 2318 C C . LEU A 1 298 ? 38.159 1.153 -63.644 1.00 94.44 298 LEU A C 1
ATOM 2320 O O . LEU A 1 298 ? 38.768 1.712 -64.551 1.00 94.44 298 LEU A O 1
ATOM 2324 N N . LEU A 1 299 ? 38.737 0.787 -62.491 1.00 92.81 299 LEU A N 1
ATOM 2325 C CA . LEU A 1 299 ? 40.162 0.980 -62.202 1.00 92.81 299 LEU A CA 1
ATOM 2326 C C . LEU A 1 299 ? 41.042 0.240 -63.221 1.00 92.81 299 LEU A C 1
ATOM 2328 O O . LEU A 1 299 ? 42.006 0.804 -63.742 1.00 92.81 299 LEU A O 1
ATOM 2332 N N . TYR A 1 300 ? 40.675 -1.005 -63.541 1.00 93.38 300 TYR A N 1
ATOM 2333 C CA . TYR A 1 300 ? 41.363 -1.816 -64.544 1.00 93.38 300 TYR A CA 1
ATOM 2334 C C . TYR A 1 300 ? 41.310 -1.178 -65.943 1.00 93.38 300 TYR A C 1
ATOM 2336 O O . TYR A 1 300 ? 42.330 -1.092 -66.625 1.00 93.38 300 TYR A O 1
ATOM 2344 N N . LEU A 1 301 ? 40.145 -0.660 -66.354 1.00 93.62 301 LEU A N 1
ATOM 2345 C CA . LEU A 1 301 ? 40.003 0.063 -67.622 1.00 93.62 301 LEU A CA 1
ATOM 2346 C C . LEU A 1 301 ? 40.850 1.343 -67.663 1.00 93.62 301 LEU A C 1
ATOM 2348 O O . LEU A 1 301 ? 41.504 1.590 -68.674 1.00 93.62 301 LEU A O 1
ATOM 2352 N N . THR A 1 302 ? 40.890 2.133 -66.584 1.00 90.00 302 THR A N 1
ATOM 2353 C CA . THR A 1 302 ? 41.732 3.343 -66.538 1.00 90.00 302 THR A CA 1
ATOM 2354 C C . THR A 1 302 ? 43.223 3.022 -66.618 1.00 90.00 302 THR A C 1
ATOM 2356 O O . THR A 1 302 ? 43.932 3.678 -67.375 1.00 90.00 302 THR A O 1
ATOM 2359 N N . ALA A 1 303 ? 43.688 1.972 -65.932 1.00 90.25 303 ALA A N 1
ATOM 2360 C CA . ALA A 1 303 ? 45.089 1.550 -65.985 1.00 90.25 303 ALA A CA 1
ATOM 2361 C C . ALA A 1 303 ? 45.508 1.088 -67.395 1.00 90.25 303 ALA A C 1
ATOM 2363 O O . ALA A 1 303 ? 46.606 1.407 -67.852 1.00 90.25 303 ALA A O 1
ATOM 2364 N N . ASN A 1 304 ? 44.621 0.391 -68.116 1.00 89.31 304 ASN A N 1
ATOM 2365 C CA . ASN A 1 304 ? 44.878 -0.003 -69.502 1.00 89.31 304 ASN A CA 1
ATOM 2366 C C . ASN A 1 304 ? 45.018 1.223 -70.423 1.00 89.31 304 ASN A C 1
ATOM 2368 O O . ASN A 1 304 ? 45.983 1.292 -71.183 1.00 89.31 304 ASN A O 1
ATOM 2372 N N . ILE A 1 305 ? 44.123 2.214 -70.306 1.00 88.25 305 ILE A N 1
ATOM 2373 C CA . ILE A 1 305 ? 44.176 3.459 -71.099 1.00 88.25 305 ILE A CA 1
ATOM 2374 C C . ILE A 1 305 ? 45.478 4.236 -70.834 1.00 88.25 305 ILE A C 1
ATOM 2376 O O . ILE A 1 305 ? 46.114 4.705 -71.776 1.00 88.25 305 ILE A O 1
ATOM 2380 N N . GLU A 1 306 ? 45.911 4.341 -69.573 1.00 86.25 306 GLU A N 1
ATOM 2381 C CA . GLU A 1 306 ? 47.191 4.976 -69.225 1.00 86.25 306 GLU A CA 1
ATOM 2382 C C . GLU A 1 306 ? 48.392 4.227 -69.825 1.00 86.25 306 GLU A C 1
ATOM 2384 O O . GLU A 1 306 ? 49.328 4.858 -70.318 1.00 86.25 306 GLU A O 1
ATOM 2389 N N . SER A 1 307 ? 48.360 2.889 -69.840 1.00 86.56 307 SER A N 1
ATOM 2390 C CA . SER A 1 307 ? 49.434 2.076 -70.426 1.00 86.56 307 SER A CA 1
ATOM 2391 C C . SER A 1 307 ? 49.525 2.193 -71.954 1.00 86.56 307 SER A C 1
ATOM 2393 O O . SER A 1 307 ? 50.627 2.200 -72.501 1.00 86.56 307 SER A O 1
ATOM 2395 N N . GLU A 1 308 ? 48.388 2.342 -72.639 1.00 82.31 308 GLU A N 1
ATOM 2396 C CA . GLU A 1 308 ? 48.317 2.501 -74.096 1.00 82.31 308 GLU A CA 1
ATOM 2397 C C . GLU A 1 308 ? 48.795 3.902 -74.521 1.00 82.31 308 GLU A C 1
ATOM 2399 O O . GLU A 1 308 ? 49.598 4.035 -75.444 1.00 82.31 308 GLU A O 1
ATOM 2404 N N . ALA A 1 309 ? 48.425 4.943 -73.764 1.00 76.25 309 ALA A N 1
ATOM 2405 C CA . ALA A 1 309 ? 48.881 6.319 -73.989 1.00 76.25 309 ALA A CA 1
ATOM 2406 C C . ALA A 1 309 ? 50.403 6.520 -73.816 1.00 76.25 309 ALA A C 1
ATOM 2408 O O . ALA A 1 309 ? 50.962 7.471 -74.363 1.00 76.25 309 ALA A O 1
ATOM 2409 N N . LEU A 1 310 ? 51.086 5.639 -73.074 1.00 76.81 310 LEU A N 1
ATOM 2410 C CA . LEU A 1 310 ? 52.543 5.674 -72.878 1.00 76.81 310 LEU A CA 1
ATOM 2411 C C . LEU A 1 310 ? 53.340 4.939 -73.973 1.00 76.81 310 LEU A C 1
ATOM 2413 O O . LEU A 1 310 ? 54.571 5.001 -73.960 1.00 76.81 310 LEU A O 1
ATOM 2417 N N . LEU A 1 311 ? 52.672 4.254 -74.910 1.00 69.00 311 LEU A N 1
ATOM 2418 C CA . LEU A 1 311 ? 53.308 3.453 -75.966 1.00 69.00 311 LEU A CA 1
ATOM 2419 C C . LEU A 1 311 ? 53.273 4.089 -77.367 1.00 69.00 311 LEU A C 1
ATOM 2421 O O . LEU A 1 311 ? 53.850 3.520 -78.290 1.00 69.00 311 LEU A O 1
ATOM 2425 N N . GLU A 1 312 ? 52.671 5.270 -77.533 1.00 59.88 312 GLU A N 1
ATOM 2426 C CA . GLU A 1 312 ? 52.711 6.059 -78.776 1.00 59.88 312 GLU A CA 1
ATOM 2427 C C . GLU A 1 312 ? 54.029 6.869 -78.875 1.00 59.88 312 GLU A C 1
ATOM 2429 O O . GLU A 1 312 ? 54.196 7.872 -78.170 1.00 59.88 312 GLU A O 1
ATOM 2434 N N . PRO A 1 313 ? 54.997 6.498 -79.741 1.00 55.22 313 PRO A N 1
ATOM 2435 C CA . PRO A 1 313 ? 56.210 7.287 -79.920 1.00 55.22 313 PRO A CA 1
ATOM 2436 C C . PRO A 1 313 ? 55.902 8.579 -80.687 1.00 55.22 313 PRO A C 1
ATOM 2438 O O . PRO A 1 313 ? 55.575 8.558 -81.874 1.00 55.22 313 PRO A O 1
ATOM 2441 N N . VAL A 1 314 ? 56.091 9.729 -80.035 1.00 56.06 314 VAL A N 1
ATOM 2442 C CA . VAL A 1 314 ? 55.985 11.054 -80.669 1.00 56.06 314 VAL A CA 1
ATOM 2443 C C . VAL A 1 314 ? 57.008 11.167 -81.807 1.00 56.06 314 VAL A C 1
ATOM 2445 O O . VAL A 1 314 ? 58.195 11.400 -81.583 1.00 56.06 314 VAL A O 1
ATOM 2448 N N . SER A 1 315 ? 56.555 10.962 -83.045 1.00 54.88 315 SER A N 1
ATOM 2449 C CA . SER A 1 315 ? 57.398 10.933 -84.248 1.00 54.88 315 SER A CA 1
ATOM 2450 C C . SER A 1 315 ? 56.664 11.474 -85.479 1.00 54.88 315 SER A C 1
ATOM 2452 O O . SER A 1 315 ? 56.318 10.723 -86.384 1.00 54.88 315 SER A O 1
ATOM 2454 N N . SER A 1 316 ? 56.451 12.795 -85.540 1.00 50.91 316 SER A N 1
ATOM 2455 C CA . SER A 1 316 ? 56.221 13.532 -86.799 1.00 50.91 316 SER A CA 1
ATOM 2456 C C . SER A 1 316 ? 56.380 15.057 -86.593 1.00 50.91 316 SER A C 1
ATOM 2458 O O . SER A 1 316 ? 56.108 15.529 -85.486 1.00 50.91 316 SER A O 1
ATOM 2460 N N . PRO A 1 317 ? 56.855 15.846 -87.584 1.00 52.41 317 PRO A N 1
ATOM 2461 C CA . PRO A 1 317 ? 57.326 17.215 -87.352 1.00 52.41 317 PRO A CA 1
ATOM 2462 C C . PRO A 1 317 ? 56.315 18.341 -87.660 1.00 52.41 317 PRO A C 1
ATOM 2464 O O . PRO A 1 317 ? 55.251 18.142 -88.240 1.00 52.41 317 PRO A O 1
ATOM 2467 N N . PHE A 1 318 ? 56.732 19.559 -87.289 1.00 51.12 318 PHE A N 1
ATOM 2468 C CA . PHE A 1 318 ? 56.192 20.880 -87.657 1.00 51.12 318 PHE A CA 1
ATOM 2469 C C . PHE A 1 318 ? 55.485 20.978 -89.024 1.00 51.12 318 PHE A C 1
ATOM 2471 O O . PHE A 1 318 ? 56.028 20.547 -90.043 1.00 51.12 318 PHE A O 1
ATOM 2478 N N . PRO A 1 319 ? 54.414 21.792 -89.083 1.00 48.69 319 PRO A N 1
ATOM 2479 C CA . PRO A 1 319 ? 54.480 22.962 -89.968 1.00 48.69 319 PRO A CA 1
ATOM 2480 C C . PRO A 1 319 ? 54.066 24.294 -89.304 1.00 48.69 319 PRO A C 1
ATOM 2482 O O . PRO A 1 319 ? 53.440 24.344 -88.248 1.00 48.69 319 PRO A O 1
ATOM 2485 N N . GLN A 1 320 ? 54.460 25.408 -89.930 1.00 48.09 320 GLN A N 1
ATOM 2486 C CA . GLN A 1 320 ? 54.261 26.776 -89.431 1.00 48.09 320 GLN A CA 1
ATOM 2487 C C . GLN A 1 320 ? 52.907 27.404 -89.824 1.00 48.09 320 GLN A C 1
ATOM 2489 O O . GLN A 1 320 ? 52.437 27.221 -90.938 1.00 48.09 320 GLN A O 1
ATOM 2494 N N . LYS A 1 321 ? 52.408 28.284 -88.938 1.00 47.78 321 LYS A N 1
ATOM 2495 C CA . LYS A 1 321 ? 51.648 29.537 -89.192 1.00 47.78 321 LYS A CA 1
ATOM 2496 C C . LYS A 1 321 ? 50.515 29.552 -90.245 1.00 47.78 321 LYS A C 1
ATOM 2498 O O . LYS A 1 321 ? 50.787 29.689 -91.432 1.00 47.78 321 LYS A O 1
ATOM 2503 N N . GLN A 1 322 ? 49.281 29.763 -89.766 1.00 39.62 322 GLN A N 1
ATOM 2504 C CA . GLN A 1 322 ? 48.429 30.968 -89.972 1.00 39.62 322 GLN A CA 1
ATOM 2505 C C . GLN A 1 322 ? 47.150 30.812 -89.094 1.00 39.62 322 GLN A C 1
ATOM 2507 O O . GLN A 1 322 ? 46.665 29.703 -88.932 1.00 39.62 322 GLN A O 1
ATOM 2512 N N . SER A 1 323 ? 46.718 31.794 -88.280 1.00 45.34 323 SER A N 1
ATOM 2513 C CA . SER A 1 323 ? 45.806 32.905 -88.652 1.00 45.34 323 SER A CA 1
ATOM 2514 C C . SER A 1 323 ? 44.518 32.386 -89.331 1.00 45.34 323 SER A C 1
ATOM 2516 O O . SER A 1 323 ? 44.629 31.884 -90.440 1.00 45.34 323 SER A O 1
ATOM 2518 N N . THR A 1 324 ? 43.290 32.470 -88.790 1.00 46.53 324 THR A N 1
ATOM 2519 C CA . THR A 1 324 ? 42.684 33.366 -87.770 1.00 46.53 324 THR A CA 1
ATOM 2520 C C . THR A 1 324 ? 41.487 32.711 -87.034 1.00 46.53 324 THR A C 1
ATOM 2522 O O . THR A 1 324 ? 40.977 31.677 -87.444 1.00 46.53 324 THR A O 1
ATOM 2525 N N . SER A 1 325 ? 41.044 33.343 -85.935 1.00 51.59 325 SER A N 1
ATOM 2526 C CA . SER A 1 325 ? 39.724 33.250 -85.260 1.00 51.59 325 SER A CA 1
ATOM 2527 C C . SER A 1 325 ? 38.693 32.180 -85.698 1.00 51.59 325 SER A C 1
ATOM 2529 O O . SER A 1 325 ? 38.043 32.358 -86.724 1.00 51.59 325 SER A O 1
ATOM 2531 N N . SER A 1 326 ? 38.412 31.188 -84.832 1.00 50.72 326 SER A N 1
ATOM 2532 C CA . SER A 1 326 ? 37.051 30.752 -84.404 1.00 50.72 326 SER A CA 1
ATOM 2533 C C . SER A 1 326 ? 37.099 29.397 -83.659 1.00 50.72 326 SER A C 1
ATOM 2535 O O . SER A 1 326 ? 36.601 28.376 -84.136 1.00 50.72 326 SER A O 1
ATOM 2537 N N . THR A 1 327 ? 37.747 29.353 -82.485 1.00 50.34 327 THR A N 1
ATOM 2538 C CA . THR A 1 327 ? 38.039 28.067 -81.801 1.00 50.34 327 THR A CA 1
ATOM 2539 C C . THR A 1 327 ? 37.750 28.049 -80.297 1.00 50.34 327 THR A C 1
ATOM 2541 O O . THR A 1 327 ? 38.057 27.069 -79.632 1.00 50.34 327 THR A O 1
ATOM 2544 N N . ALA A 1 328 ? 37.107 29.088 -79.753 1.00 48.75 328 ALA A N 1
ATOM 2545 C CA . ALA A 1 328 ? 36.636 29.093 -78.361 1.00 48.75 328 ALA A CA 1
ATOM 2546 C C . ALA A 1 328 ? 35.267 28.402 -78.173 1.00 48.75 328 ALA A C 1
ATOM 2548 O O . ALA A 1 328 ? 34.891 28.087 -77.051 1.00 48.75 328 ALA A O 1
ATOM 2549 N N . GLN A 1 329 ? 34.519 28.167 -79.260 1.00 48.44 329 GLN A N 1
ATOM 2550 C CA . GLN A 1 329 ? 33.150 27.634 -79.201 1.00 48.44 329 GLN A CA 1
ATOM 2551 C C . GLN A 1 329 ? 33.072 26.120 -79.486 1.00 48.44 329 GLN A C 1
ATOM 2553 O O . GLN A 1 329 ? 32.231 25.435 -78.915 1.00 48.44 329 GLN A O 1
ATOM 2558 N N . LYS A 1 330 ? 33.994 25.564 -80.291 1.00 51.84 330 LYS A N 1
ATOM 2559 C CA . LYS A 1 330 ? 34.017 24.122 -80.626 1.00 51.84 330 LYS A CA 1
ATOM 2560 C C . LYS A 1 330 ? 34.608 23.214 -79.542 1.00 51.84 330 LYS A C 1
ATOM 2562 O O . LYS A 1 330 ? 34.319 22.023 -79.531 1.00 51.84 330 LYS A O 1
ATOM 2567 N N . THR A 1 331 ? 35.405 23.747 -78.619 1.00 50.69 331 THR A N 1
ATOM 2568 C CA . THR A 1 331 ? 35.931 22.981 -77.473 1.00 50.69 331 THR A CA 1
ATOM 2569 C C . THR A 1 331 ? 34.896 22.788 -76.361 1.00 50.69 331 THR A C 1
ATOM 2571 O O . THR A 1 331 ? 35.019 21.843 -75.588 1.00 50.69 331 THR A O 1
ATOM 2574 N N . ALA A 1 332 ? 33.846 23.617 -76.310 1.00 52.31 332 ALA A N 1
ATOM 2575 C CA . ALA A 1 332 ? 32.721 23.432 -75.394 1.00 52.31 332 ALA A CA 1
ATOM 2576 C C . ALA A 1 332 ? 31.750 22.330 -75.867 1.00 52.31 332 ALA A C 1
ATOM 2578 O O . ALA A 1 332 ? 31.298 21.526 -75.056 1.00 52.31 332 ALA A O 1
ATOM 2579 N N . GLU A 1 333 ? 31.466 22.235 -77.173 1.00 48.88 333 GLU A N 1
ATOM 2580 C CA . GLU A 1 333 ? 30.562 21.201 -77.714 1.00 48.88 333 GLU A CA 1
ATOM 2581 C C . GLU A 1 333 ? 31.142 19.779 -77.613 1.00 48.88 333 GLU A C 1
ATOM 2583 O O . GLU A 1 333 ? 30.410 18.829 -77.331 1.00 48.88 333 GLU A O 1
ATOM 2588 N N . LEU A 1 334 ? 32.461 19.618 -77.759 1.00 48.56 334 LEU A N 1
ATOM 2589 C CA . LEU A 1 334 ? 33.118 18.302 -77.711 1.00 48.56 334 LEU A CA 1
ATOM 2590 C C . LEU A 1 334 ? 33.165 17.686 -76.296 1.00 48.56 334 LEU A C 1
ATOM 2592 O O . LEU A 1 334 ? 33.279 16.470 -76.159 1.00 48.56 334 LEU A O 1
ATOM 2596 N N . LEU A 1 335 ? 32.998 18.505 -75.251 1.00 49.28 335 LEU A N 1
ATOM 2597 C CA . LEU A 1 335 ? 32.822 18.061 -73.860 1.00 49.28 335 LEU A CA 1
ATOM 2598 C C . LEU A 1 335 ? 31.370 17.664 -73.530 1.00 49.28 335 LEU A C 1
ATOM 2600 O O . LEU A 1 335 ? 31.138 16.973 -72.541 1.00 49.28 335 LEU A O 1
ATOM 2604 N N . ILE A 1 336 ? 30.403 18.061 -74.363 1.00 51.88 336 ILE A N 1
ATOM 2605 C CA . ILE A 1 336 ? 28.973 17.740 -74.206 1.00 51.88 336 ILE A CA 1
ATOM 2606 C C . ILE A 1 336 ? 28.590 16.486 -75.015 1.00 51.88 336 ILE A C 1
ATOM 2608 O O . ILE A 1 336 ? 27.659 15.773 -74.647 1.00 51.88 336 ILE A O 1
ATOM 2612 N N . GLN A 1 337 ? 29.332 16.160 -76.080 1.00 49.62 337 GLN A N 1
ATOM 2613 C CA . GLN A 1 337 ? 29.048 15.007 -76.946 1.00 49.62 337 GLN A CA 1
ATOM 2614 C C . GLN A 1 337 ? 29.578 13.647 -76.449 1.00 49.62 337 GLN A C 1
ATOM 2616 O O . GLN A 1 337 ? 29.395 12.642 -77.132 1.00 49.62 337 GLN A O 1
ATOM 2621 N N . GLN A 1 338 ? 30.197 13.583 -75.267 1.00 57.84 338 GLN A N 1
ATOM 2622 C CA . GLN A 1 338 ? 30.613 12.328 -74.633 1.00 57.84 338 GLN A CA 1
ATOM 2623 C C . GLN A 1 338 ? 29.496 11.807 -73.704 1.00 57.84 338 GLN A C 1
ATOM 2625 O O . GLN A 1 338 ? 29.413 12.259 -72.557 1.00 57.84 338 GLN A O 1
ATOM 2630 N N . PRO A 1 339 ? 28.646 10.840 -74.124 1.00 69.44 339 PRO A N 1
ATOM 2631 C CA . PRO A 1 339 ? 27.542 10.339 -73.291 1.00 69.44 339 PRO A CA 1
ATOM 2632 C C . PRO A 1 339 ? 28.021 9.726 -71.963 1.00 69.44 339 PRO A C 1
ATOM 2634 O O . PRO A 1 339 ? 27.289 9.737 -70.975 1.00 69.44 339 PRO A O 1
ATOM 2637 N N . LEU A 1 340 ? 29.275 9.265 -71.918 1.00 63.56 340 LEU A N 1
ATOM 2638 C CA . LEU A 1 340 ? 29.972 8.813 -70.713 1.00 63.56 340 LEU A CA 1
ATOM 2639 C C . LEU A 1 340 ? 30.063 9.889 -69.617 1.00 63.56 340 LEU A C 1
ATOM 2641 O O . LEU A 1 340 ? 29.855 9.572 -68.448 1.00 63.56 340 LEU A O 1
ATOM 2645 N N . VAL A 1 341 ? 30.318 11.155 -69.968 1.00 70.31 341 VAL A N 1
ATOM 2646 C CA . VAL A 1 341 ? 30.447 12.249 -68.984 1.00 70.31 341 VAL A CA 1
ATOM 2647 C C . VAL A 1 341 ? 29.089 12.571 -68.358 1.00 70.31 341 VAL A C 1
ATOM 2649 O O . VAL A 1 341 ? 28.981 12.693 -67.139 1.00 70.31 341 VAL A O 1
ATOM 2652 N N . ALA A 1 342 ? 28.031 12.631 -69.172 1.00 73.94 342 ALA A N 1
ATOM 2653 C CA . ALA A 1 342 ? 26.668 12.829 -68.683 1.00 73.94 342 ALA A CA 1
ATOM 2654 C C . ALA A 1 342 ? 26.205 11.674 -67.772 1.00 73.94 342 ALA A C 1
ATOM 2656 O O . ALA A 1 342 ? 25.597 11.916 -66.728 1.00 73.94 342 ALA A O 1
ATOM 2657 N N . LEU A 1 343 ? 26.543 10.427 -68.124 1.00 77.06 343 LEU A N 1
ATOM 2658 C CA . LEU A 1 343 ? 26.223 9.244 -67.322 1.00 77.06 343 LEU A CA 1
ATOM 2659 C C . LEU A 1 343 ? 26.980 9.229 -65.979 1.00 77.06 343 LEU A C 1
ATOM 2661 O O . LEU A 1 343 ? 26.383 8.943 -64.941 1.00 77.06 343 LEU A O 1
ATOM 2665 N N . LEU A 1 344 ? 28.267 9.598 -65.976 1.00 76.06 344 LEU A N 1
ATOM 2666 C CA . LEU A 1 344 ? 29.072 9.739 -64.756 1.00 76.06 344 LEU A CA 1
ATOM 2667 C C . LEU A 1 344 ? 28.515 10.820 -63.820 1.00 76.06 344 LEU A C 1
ATOM 2669 O O . LEU A 1 344 ? 28.383 10.577 -62.620 1.00 76.06 344 LEU A O 1
ATOM 2673 N N . LEU A 1 345 ? 28.129 11.983 -64.357 1.00 77.25 345 LEU A N 1
ATOM 2674 C CA . LEU A 1 345 ? 27.499 13.053 -63.577 1.00 77.25 345 LEU A CA 1
ATOM 2675 C C . LEU A 1 345 ? 26.148 12.614 -62.990 1.00 77.25 345 LEU A C 1
ATOM 2677 O O . LEU A 1 345 ? 25.883 12.874 -61.816 1.00 77.25 345 LEU A O 1
ATOM 2681 N N . ALA A 1 346 ? 25.323 11.893 -63.756 1.00 79.69 346 ALA A N 1
ATOM 2682 C CA . ALA A 1 346 ? 24.058 11.347 -63.262 1.00 79.69 346 ALA A CA 1
ATOM 2683 C C . ALA A 1 346 ? 24.266 10.351 -62.103 1.00 79.69 346 ALA A C 1
ATOM 2685 O O . ALA A 1 346 ? 23.580 10.440 -61.081 1.00 79.69 346 ALA A O 1
ATOM 2686 N N . HIS A 1 347 ? 25.248 9.448 -62.209 1.00 81.19 347 HIS A N 1
ATOM 2687 C CA . HIS A 1 347 ? 25.594 8.536 -61.115 1.00 81.19 347 HIS A CA 1
ATOM 2688 C C . HIS A 1 347 ? 26.141 9.270 -59.882 1.00 81.19 347 HIS A C 1
ATOM 2690 O O . HIS A 1 347 ? 25.748 8.933 -58.764 1.00 81.19 347 HIS A O 1
ATOM 2696 N N . LEU A 1 348 ? 26.977 10.299 -60.061 1.00 81.88 348 LEU A N 1
ATOM 2697 C CA . LEU A 1 348 ? 27.470 11.142 -58.965 1.00 81.88 348 LEU A CA 1
ATOM 2698 C C . LEU A 1 348 ? 26.329 11.818 -58.194 1.00 81.88 348 LEU A C 1
ATOM 2700 O O . LEU A 1 348 ? 26.314 11.765 -56.965 1.00 81.88 348 LEU A O 1
ATOM 2704 N N . VAL A 1 349 ? 25.341 12.389 -58.892 1.00 85.62 349 VAL A N 1
ATOM 2705 C CA . VAL A 1 349 ? 24.163 13.012 -58.261 1.00 85.62 349 VAL A CA 1
ATOM 2706 C C . VAL A 1 349 ? 23.358 11.993 -57.443 1.00 85.62 349 VAL A C 1
ATOM 2708 O O . VAL A 1 349 ? 22.969 12.291 -56.313 1.00 85.62 349 VAL A O 1
ATOM 2711 N N . ILE A 1 350 ? 23.159 10.775 -57.960 1.00 85.44 350 ILE A N 1
ATOM 2712 C CA . ILE A 1 350 ? 22.458 9.699 -57.235 1.00 85.44 350 ILE A CA 1
ATOM 2713 C C . ILE A 1 350 ? 23.237 9.282 -55.975 1.00 85.44 350 ILE A C 1
ATOM 2715 O O . ILE A 1 350 ? 22.641 9.135 -54.907 1.00 85.44 350 ILE A O 1
ATOM 2719 N N . ILE A 1 351 ? 24.564 9.133 -56.070 1.00 84.31 351 ILE A N 1
ATOM 2720 C CA . ILE A 1 351 ? 25.425 8.770 -54.932 1.00 84.31 351 ILE A CA 1
ATOM 2721 C C . ILE A 1 351 ? 25.387 9.858 -53.850 1.00 84.31 351 ILE A C 1
ATOM 2723 O O . ILE A 1 351 ? 25.193 9.540 -52.676 1.00 84.31 351 ILE A O 1
ATOM 2727 N N . ILE A 1 352 ? 25.504 11.135 -54.229 1.00 85.25 352 ILE A N 1
ATOM 2728 C CA . ILE A 1 352 ? 25.423 12.270 -53.296 1.00 85.25 352 ILE A CA 1
ATOM 2729 C C . ILE A 1 352 ? 24.050 12.305 -52.606 1.00 85.25 352 ILE A C 1
ATOM 2731 O O . ILE A 1 352 ? 23.987 12.447 -51.385 1.00 85.25 352 ILE A O 1
ATOM 2735 N N . GLY A 1 353 ? 22.957 12.096 -53.351 1.00 88.06 353 GLY A N 1
ATOM 2736 C CA . GLY A 1 353 ? 21.606 12.021 -52.786 1.00 88.06 353 GLY A CA 1
ATOM 2737 C C . GLY A 1 353 ? 21.432 10.880 -51.775 1.00 88.06 353 GLY A C 1
ATOM 2738 O O . GLY A 1 353 ? 20.859 11.087 -50.704 1.00 88.06 353 GLY A O 1
ATOM 2739 N N . MET A 1 354 ? 21.981 9.693 -52.063 1.00 87.25 354 MET A N 1
ATOM 2740 C CA . MET A 1 354 ? 21.969 8.564 -51.124 1.00 87.25 354 MET A CA 1
ATOM 2741 C C . MET A 1 354 ? 22.790 8.833 -49.857 1.00 87.25 354 MET A C 1
ATOM 2743 O O . MET A 1 354 ? 22.350 8.471 -48.766 1.00 87.25 354 MET A O 1
ATOM 2747 N N . LEU A 1 355 ? 23.956 9.474 -49.978 1.00 81.62 355 LEU A N 1
ATOM 2748 C CA . LEU A 1 355 ? 24.777 9.855 -48.824 1.00 81.62 355 LEU A CA 1
ATOM 2749 C C . LEU A 1 355 ? 24.046 10.863 -47.929 1.00 81.62 355 LEU A C 1
ATOM 2751 O O . LEU A 1 355 ? 24.014 10.677 -46.714 1.00 81.62 355 LEU A O 1
ATOM 2755 N N . TYR A 1 356 ? 23.388 11.866 -48.518 1.00 85.69 356 TYR A N 1
ATOM 2756 C CA . TYR A 1 356 ? 22.609 12.857 -47.770 1.00 85.69 356 TYR A CA 1
ATOM 2757 C C . TYR A 1 356 ? 21.425 12.216 -47.028 1.00 85.69 356 TYR A C 1
ATOM 2759 O O . TYR A 1 356 ? 21.212 12.486 -45.847 1.00 85.69 356 TYR A O 1
ATOM 2767 N N . ALA A 1 357 ? 20.699 11.300 -47.681 1.00 81.38 357 ALA A N 1
ATOM 2768 C CA . ALA A 1 357 ? 19.601 10.562 -47.056 1.00 81.38 357 ALA A CA 1
ATOM 2769 C C . ALA A 1 357 ? 20.071 9.692 -45.874 1.00 81.38 357 ALA A C 1
ATOM 2771 O O . ALA A 1 357 ? 19.424 9.675 -44.829 1.00 81.38 357 ALA A O 1
ATOM 2772 N N . LEU A 1 358 ? 21.220 9.015 -46.002 1.00 78.00 358 LEU A N 1
ATOM 2773 C CA . LEU A 1 358 ? 21.833 8.260 -44.901 1.00 78.00 358 LEU A CA 1
ATOM 2774 C C . LEU A 1 358 ? 22.265 9.166 -43.740 1.00 78.00 358 LEU A C 1
ATOM 2776 O O . LEU A 1 358 ? 22.181 8.757 -42.584 1.00 78.00 358 LEU A O 1
ATOM 2780 N N . GLN A 1 359 ? 22.703 10.390 -44.034 1.00 81.62 359 GLN A N 1
ATOM 2781 C CA . GLN A 1 359 ? 23.125 11.358 -43.026 1.00 81.62 359 GLN A CA 1
ATOM 2782 C C . GLN A 1 359 ? 21.929 11.904 -42.227 1.00 81.62 359 GLN A C 1
ATOM 2784 O O . GLN A 1 359 ? 22.021 11.989 -41.007 1.00 81.62 359 GLN A O 1
ATOM 2789 N N . CYS A 1 360 ? 20.787 12.156 -42.880 1.00 77.88 360 CYS A N 1
ATOM 2790 C CA . CYS A 1 360 ? 19.530 12.553 -42.228 1.00 77.88 360 CYS A CA 1
ATOM 2791 C C . CYS A 1 360 ? 18.848 11.440 -41.409 1.00 77.88 360 CYS A C 1
ATOM 2793 O O . CYS A 1 360 ? 18.010 11.743 -40.572 1.00 77.88 360 CYS A O 1
ATOM 2795 N N . ILE A 1 361 ? 19.169 10.163 -41.645 1.00 79.81 361 ILE A N 1
ATOM 2796 C CA . ILE A 1 361 ? 18.681 9.033 -40.824 1.00 79.81 361 ILE A CA 1
ATOM 2797 C C . ILE A 1 361 ? 19.490 8.900 -39.519 1.00 79.81 361 ILE A C 1
ATOM 2799 O O . ILE A 1 361 ? 19.061 8.233 -38.580 1.00 79.81 361 ILE A O 1
ATOM 2803 N N . ASN A 1 362 ? 20.668 9.525 -39.456 1.00 62.69 362 ASN A N 1
ATOM 2804 C CA . ASN A 1 362 ? 21.637 9.380 -38.371 1.00 62.69 362 ASN A CA 1
ATOM 2805 C C . ASN A 1 362 ? 21.691 10.615 -37.440 1.00 62.69 362 ASN A C 1
ATOM 2807 O O . ASN A 1 362 ? 22.633 10.742 -36.653 1.00 62.69 362 ASN A O 1
ATOM 2811 N N . THR A 1 363 ? 20.706 11.512 -37.565 1.00 63.75 363 THR A N 1
ATOM 2812 C CA . THR A 1 363 ? 20.471 12.733 -36.770 1.00 63.75 363 THR A CA 1
ATOM 2813 C C . THR A 1 363 ? 19.051 12.740 -36.230 1.00 63.75 363 THR A C 1
ATOM 2815 O O . THR A 1 363 ? 18.901 12.966 -35.012 1.00 63.75 363 THR A O 1
#